Protein AF-A0A1H5J4M6-F1 (afdb_monomer)

Structure (mmCIF, N/CA/C/O backbone):
data_AF-A0A1H5J4M6-F1
#
_entry.id   AF-A0A1H5J4M6-F1
#
loop_
_atom_site.group_PDB
_atom_site.id
_atom_site.type_symbol
_atom_site.label_atom_id
_atom_site.label_alt_id
_atom_site.label_comp_id
_atom_site.label_asym_id
_atom_site.label_entity_id
_atom_site.label_seq_id
_atom_site.pdbx_PDB_ins_code
_atom_site.Cartn_x
_atom_site.Cartn_y
_atom_site.Cartn_z
_atom_site.occupancy
_atom_site.B_iso_or_equiv
_atom_site.auth_seq_id
_atom_site.auth_comp_id
_atom_site.auth_asym_id
_atom_site.auth_atom_id
_atom_site.pdbx_PDB_model_num
ATOM 1 N N . MET A 1 1 ? -50.668 27.876 -21.343 1.00 38.69 1 MET A N 1
ATOM 2 C CA . MET A 1 1 ? -50.027 27.924 -22.671 1.00 38.69 1 MET A CA 1
ATOM 3 C C . MET A 1 1 ? -48.539 27.696 -22.414 1.00 38.69 1 MET A C 1
ATOM 5 O O . MET A 1 1 ? -47.946 28.544 -21.760 1.00 38.69 1 MET A O 1
ATOM 9 N N . THR A 1 2 ? -48.033 26.513 -22.811 1.00 40.12 2 THR A N 1
ATOM 10 C CA . THR A 1 2 ? -46.698 25.880 -22.563 1.00 40.12 2 THR A CA 1
ATOM 11 C C . THR A 1 2 ? -46.382 25.488 -21.099 1.00 40.12 2 THR A C 1
ATOM 13 O O . THR A 1 2 ? -46.302 26.374 -20.259 1.00 40.12 2 THR A O 1
ATOM 16 N N . ASP A 1 3 ? -46.478 24.214 -20.663 1.00 40.56 3 ASP A N 1
ATOM 17 C CA . ASP A 1 3 ? -45.616 22.996 -20.846 1.00 40.56 3 ASP A CA 1
ATOM 18 C C . ASP A 1 3 ? -44.231 23.092 -20.159 1.00 40.56 3 ASP A C 1
ATOM 20 O O . ASP A 1 3 ? -43.588 24.123 -20.288 1.00 40.56 3 ASP A O 1
ATOM 24 N N . HIS A 1 4 ? -43.670 22.133 -19.399 1.00 39.12 4 HIS A N 1
ATOM 25 C CA . HIS A 1 4 ? -43.908 20.693 -19.202 1.00 39.12 4 HIS A CA 1
ATOM 26 C C . HIS A 1 4 ? -43.641 20.282 -17.732 1.00 39.12 4 HIS A C 1
ATOM 28 O O . HIS A 1 4 ? -42.560 20.521 -17.194 1.00 39.12 4 HIS A O 1
ATOM 34 N N . SER A 1 5 ? -44.585 19.569 -17.109 1.00 42.16 5 SER A N 1
ATOM 35 C CA . SER A 1 5 ? -44.295 18.570 -16.068 1.00 42.16 5 SER A CA 1
ATOM 36 C C . SER A 1 5 ? -44.147 17.209 -16.747 1.00 42.16 5 SER A C 1
ATOM 38 O O . SER A 1 5 ? -44.990 16.843 -17.560 1.00 42.16 5 SER A O 1
ATOM 40 N N . GLY A 1 6 ? -43.101 16.458 -16.406 1.00 32.88 6 GLY A N 1
ATOM 41 C CA . GLY A 1 6 ? -42.859 15.112 -16.922 1.00 32.88 6 GLY A CA 1
ATOM 42 C C . GLY A 1 6 ? -42.288 14.204 -15.840 1.00 32.88 6 GLY A C 1
ATOM 43 O O . GLY A 1 6 ? -41.085 13.982 -15.785 1.00 32.88 6 GLY A O 1
ATOM 44 N N . LEU A 1 7 ? -43.164 13.696 -14.973 1.00 38.56 7 LEU A N 1
ATOM 45 C CA . LEU A 1 7 ? -42.955 12.464 -14.212 1.00 38.56 7 LEU A CA 1
ATOM 46 C C 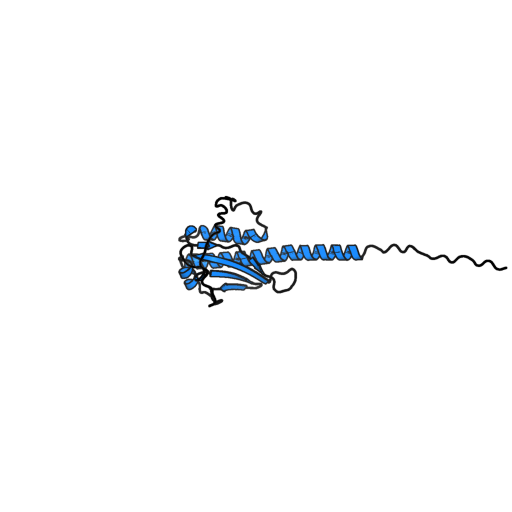. LEU A 1 7 ? -43.625 11.329 -14.994 1.00 38.56 7 LEU A C 1
ATOM 48 O O . LEU A 1 7 ? -44.821 11.402 -15.270 1.00 38.56 7 LEU A O 1
ATOM 52 N N . GLY A 1 8 ? -42.875 10.277 -15.316 1.00 31.27 8 GLY A N 1
ATOM 53 C CA . GLY A 1 8 ? -43.418 9.019 -15.827 1.00 31.27 8 GLY A CA 1
ATOM 54 C C . GLY A 1 8 ? -42.327 7.969 -16.092 1.00 31.27 8 GLY A C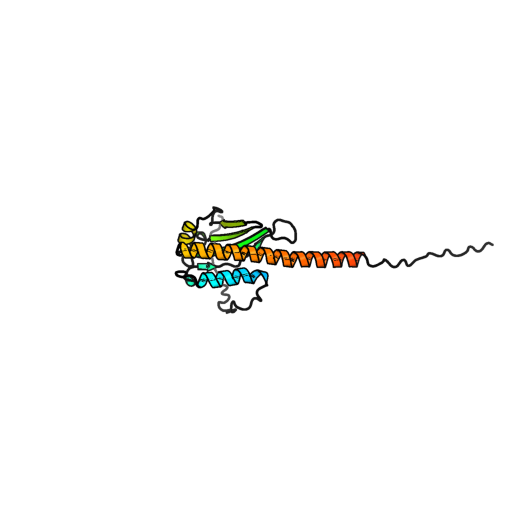 1
ATOM 55 O O . GLY A 1 8 ? -41.215 8.357 -16.435 1.00 31.27 8 GLY A O 1
ATOM 56 N N . PRO A 1 9 ? -42.600 6.665 -15.880 1.00 51.25 9 PRO A N 1
ATOM 57 C CA . PRO A 1 9 ? -41.640 5.701 -15.335 1.00 51.25 9 PRO A CA 1
ATOM 58 C C . PRO A 1 9 ? -41.245 4.570 -16.311 1.00 51.25 9 PRO A C 1
ATOM 60 O O . PRO A 1 9 ? -41.770 4.473 -17.414 1.00 51.25 9 PRO A O 1
ATOM 63 N N . ASN A 1 10 ? -40.396 3.659 -15.810 1.00 31.58 10 ASN A N 1
ATOM 64 C CA . ASN A 1 10 ? -40.065 2.313 -16.312 1.00 31.58 10 ASN A CA 1
ATOM 65 C C . ASN A 1 10 ? -38.931 2.189 -17.345 1.00 31.58 10 ASN A C 1
ATOM 67 O O . ASN A 1 10 ? -39.144 2.267 -18.548 1.00 31.58 10 ASN A O 1
ATOM 71 N N . HIS A 1 11 ? -37.763 1.752 -16.867 1.00 34.88 11 HIS A N 1
ATOM 72 C CA . HIS A 1 11 ? -37.353 0.378 -17.164 1.00 34.88 11 HIS A CA 1
ATOM 73 C C . HIS A 1 11 ? -36.417 -0.156 -16.074 1.00 34.88 11 HIS A C 1
ATOM 75 O O . HIS A 1 11 ? -35.254 0.229 -15.969 1.00 34.88 11 HIS A O 1
ATOM 81 N N . LEU A 1 12 ? -36.948 -1.086 -15.275 1.00 33.56 12 LEU A N 1
ATOM 82 C CA . LEU A 1 12 ? -36.148 -2.142 -14.673 1.00 33.56 12 LEU A CA 1
ATOM 83 C C . LEU A 1 12 ? -35.349 -2.823 -15.790 1.00 33.56 12 LEU A C 1
ATOM 85 O O . LEU A 1 12 ? -35.927 -3.305 -16.765 1.00 33.56 12 LEU A O 1
ATOM 89 N N . THR A 1 13 ? -34.037 -2.911 -15.611 1.00 36.53 13 THR A N 1
ATOM 90 C CA . THR A 1 13 ? -33.296 -4.085 -16.068 1.00 36.53 13 THR A CA 1
ATOM 91 C C . THR A 1 13 ? -32.604 -4.657 -14.846 1.00 36.53 13 THR A C 1
ATOM 93 O O . THR A 1 13 ? -31.490 -4.283 -14.493 1.00 36.53 13 THR A O 1
ATOM 96 N N . THR A 1 14 ? -33.325 -5.551 -14.174 1.00 44.25 14 THR A N 1
ATOM 97 C CA . THR A 1 14 ? -32.723 -6.681 -13.479 1.00 44.25 14 THR A CA 1
ATOM 98 C C . THR A 1 14 ? -31.741 -7.335 -14.444 1.00 44.25 14 THR A C 1
ATOM 100 O O . THR A 1 14 ? -32.149 -7.823 -15.497 1.00 44.25 14 THR A O 1
ATOM 103 N N . ARG A 1 15 ? -30.455 -7.336 -14.101 1.00 32.50 15 ARG A N 1
ATOM 104 C CA . ARG A 1 15 ? -29.523 -8.335 -14.610 1.00 32.50 15 ARG A CA 1
ATOM 105 C C . ARG A 1 15 ? -28.710 -8.855 -13.436 1.00 32.50 15 ARG A C 1
ATOM 107 O O . ARG A 1 15 ? -27.753 -8.229 -13.001 1.00 32.50 15 ARG A O 1
ATOM 114 N N . ASP A 1 16 ? -29.255 -9.939 -12.904 1.00 33.53 16 ASP A N 1
ATOM 115 C CA . ASP A 1 16 ? -28.596 -11.073 -12.272 1.00 33.53 16 ASP A CA 1
ATOM 116 C C . ASP A 1 16 ? -27.488 -10.809 -11.249 1.00 33.53 16 ASP A C 1
ATOM 118 O O . ASP A 1 16 ? -26.338 -10.497 -11.551 1.00 33.53 16 ASP A O 1
ATOM 122 N N . ALA A 1 17 ? -27.868 -11.097 -10.005 1.00 38.84 17 ALA A N 1
ATOM 123 C CA . ALA A 1 17 ? -26.999 -11.744 -9.044 1.00 38.84 17 ALA A CA 1
ATOM 124 C C . ALA A 1 17 ? -26.455 -13.083 -9.588 1.00 38.84 17 ALA A C 1
ATOM 126 O O . ALA A 1 17 ? -27.075 -13.722 -10.434 1.00 38.84 17 ALA A O 1
ATOM 127 N N . ALA A 1 18 ? -25.354 -13.534 -8.985 1.00 39.47 18 ALA A N 1
ATOM 128 C CA . ALA A 1 18 ? -24.809 -14.890 -9.065 1.00 39.47 18 ALA A CA 1
ATOM 129 C C . ALA A 1 18 ? -24.121 -15.279 -10.385 1.00 39.47 18 ALA A C 1
ATOM 131 O O . ALA A 1 18 ? -24.559 -16.145 -11.136 1.00 39.47 18 ALA A O 1
ATOM 132 N N . GLY A 1 19 ? -22.937 -14.705 -10.583 1.00 29.61 19 GLY A N 1
ATOM 133 C CA . GLY A 1 19 ? -21.804 -15.457 -11.104 1.00 29.61 19 GLY A CA 1
ATOM 134 C C . GLY A 1 19 ? -20.759 -15.525 -10.003 1.00 29.61 19 GLY A C 1
ATOM 135 O O . GLY A 1 19 ? -19.922 -14.635 -9.907 1.00 29.61 19 GLY A O 1
ATOM 136 N N . ASP A 1 20 ? -20.878 -16.531 -9.144 1.00 41.69 20 ASP A N 1
ATOM 137 C CA . ASP A 1 20 ? -19.826 -16.994 -8.245 1.00 41.69 20 ASP A CA 1
ATOM 138 C C . ASP A 1 20 ? -18.598 -17.305 -9.114 1.00 41.69 20 ASP A C 1
ATOM 140 O O . ASP A 1 20 ? -18.524 -18.340 -9.777 1.00 41.69 20 ASP A O 1
ATOM 144 N N . VAL A 1 21 ? -17.698 -16.331 -9.250 1.00 39.00 21 VAL A N 1
ATOM 145 C CA . VAL A 1 21 ? -16.369 -16.588 -9.790 1.00 39.00 21 VAL A CA 1
ATOM 146 C C . VAL A 1 21 ? -15.499 -16.731 -8.555 1.00 39.00 21 VAL A C 1
ATOM 148 O O . VAL A 1 21 ? -15.287 -15.718 -7.880 1.00 39.00 21 VAL A O 1
ATOM 151 N N . PRO A 1 22 ? -15.033 -17.941 -8.204 1.00 39.12 22 PRO A N 1
ATOM 152 C CA . PRO A 1 22 ? -14.118 -18.081 -7.087 1.00 39.12 22 PRO A CA 1
ATOM 153 C C . PRO A 1 22 ? -12.945 -17.128 -7.322 1.00 39.12 22 PRO A C 1
ATOM 155 O O . PRO A 1 22 ? -12.322 -17.134 -8.387 1.00 39.12 22 PRO A O 1
ATOM 158 N N . ALA A 1 23 ? -12.656 -16.288 -6.326 1.00 45.06 23 ALA A N 1
ATOM 159 C CA . ALA A 1 23 ? -11.590 -15.284 -6.353 1.00 45.06 23 ALA A CA 1
ATOM 160 C C . ALA A 1 23 ? -10.188 -15.876 -6.628 1.00 45.06 23 ALA A C 1
ATOM 162 O O . ALA A 1 23 ? -9.233 -15.137 -6.845 1.00 45.06 23 ALA A O 1
ATOM 163 N N . ALA A 1 24 ? -10.071 -17.205 -6.666 1.00 39.28 24 ALA A N 1
ATOM 164 C CA . ALA A 1 24 ? -8.833 -17.955 -6.765 1.00 39.28 24 ALA A CA 1
ATOM 165 C C . ALA A 1 24 ? -8.222 -18.073 -8.177 1.00 39.28 24 ALA A C 1
ATOM 167 O O . ALA A 1 24 ? -7.115 -18.592 -8.281 1.00 39.28 24 ALA A O 1
ATOM 168 N N . GLU A 1 25 ? -8.871 -17.631 -9.267 1.00 37.56 25 GLU A N 1
ATOM 169 C CA . GLU A 1 25 ? -8.337 -17.952 -10.609 1.00 37.56 25 GLU A CA 1
ATOM 170 C C . GLU A 1 25 ? -8.506 -16.877 -11.696 1.00 37.56 25 GLU A C 1
ATOM 172 O O . GLU A 1 25 ? -8.607 -17.162 -12.889 1.00 37.56 25 GLU A O 1
ATOM 177 N N . ARG A 1 26 ? -8.401 -15.592 -11.337 1.00 47.84 26 ARG A N 1
ATOM 178 C CA . ARG A 1 26 ? -7.634 -14.719 -12.242 1.0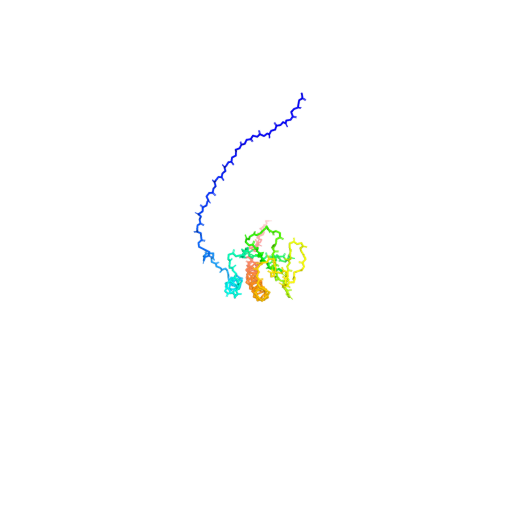0 47.84 26 ARG A CA 1
ATOM 179 C C . ARG A 1 26 ? -6.201 -15.182 -12.078 1.00 47.84 26 ARG A C 1
ATOM 181 O O . ARG A 1 26 ? -5.673 -14.983 -10.996 1.00 47.84 26 ARG A O 1
ATOM 188 N N . ALA A 1 27 ? -5.608 -15.823 -13.088 1.00 48.28 27 ALA A N 1
ATOM 189 C CA . ALA A 1 27 ? -4.193 -16.190 -13.071 1.00 48.28 27 ALA A CA 1
ATOM 190 C C . ALA A 1 27 ? -3.377 -14.973 -12.608 1.00 48.28 27 ALA A C 1
ATOM 192 O O . ALA A 1 27 ? -3.193 -14.024 -13.379 1.00 48.28 27 ALA A O 1
ATOM 193 N N . ALA A 1 28 ? -3.016 -14.961 -11.321 1.00 61.28 28 ALA A N 1
ATOM 194 C CA . ALA A 1 28 ? -2.412 -13.808 -10.685 1.00 61.28 28 ALA A CA 1
ATOM 195 C C . ALA A 1 28 ? -1.110 -13.566 -11.427 1.00 61.28 28 ALA A C 1
ATOM 197 O O . ALA A 1 28 ? -0.286 -14.475 -11.582 1.00 61.28 28 ALA A O 1
ATOM 198 N N . ARG A 1 29 ? -0.959 -12.368 -11.988 1.00 82.81 29 ARG A N 1
ATOM 199 C CA . ARG A 1 29 ? 0.286 -12.044 -12.671 1.00 82.81 29 ARG A CA 1
ATOM 200 C C . ARG A 1 29 ? 1.370 -12.020 -11.600 1.00 82.81 29 ARG A C 1
ATOM 202 O O . ARG A 1 29 ? 1.078 -11.748 -10.441 1.00 82.81 29 ARG A O 1
ATOM 209 N N . THR A 1 30 ? 2.616 -12.311 -11.956 1.00 87.56 30 THR A N 1
ATOM 210 C CA . THR A 1 30 ? 3.683 -12.438 -10.945 1.00 87.56 30 THR A CA 1
ATOM 211 C C . THR A 1 30 ? 3.790 -11.188 -10.069 1.00 87.56 30 THR A C 1
ATOM 213 O O . THR A 1 30 ? 3.856 -11.302 -8.853 1.00 87.56 30 THR A O 1
ATOM 216 N N . TRP A 1 31 ? 3.628 -10.008 -10.674 1.00 88.44 31 TRP A N 1
ATOM 217 C CA . TRP A 1 31 ? 3.628 -8.722 -9.977 1.00 88.44 31 TRP A CA 1
ATOM 218 C C . TRP A 1 31 ? 2.386 -8.458 -9.109 1.00 88.44 31 TRP A C 1
ATOM 220 O O . TRP A 1 31 ? 2.391 -7.502 -8.342 1.00 88.44 31 TRP A O 1
ATOM 230 N N . A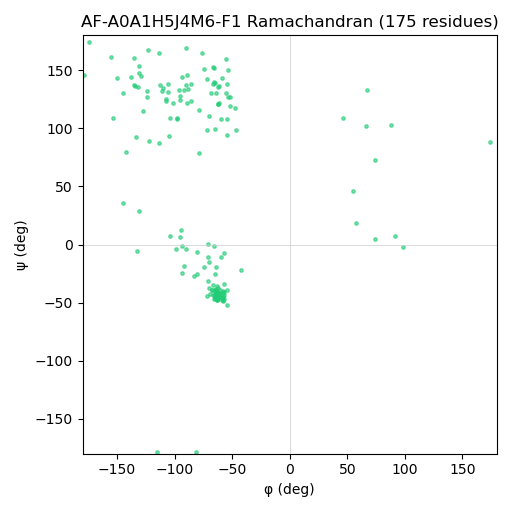SP A 1 32 ? 1.323 -9.257 -9.203 1.00 89.75 32 ASP A N 1
ATOM 231 C CA . ASP A 1 32 ? 0.139 -9.155 -8.339 1.00 89.75 32 ASP A CA 1
ATOM 232 C C . ASP A 1 32 ? 0.356 -9.893 -7.002 1.00 89.75 32 ASP A C 1
ATOM 234 O O . ASP A 1 32 ? -0.218 -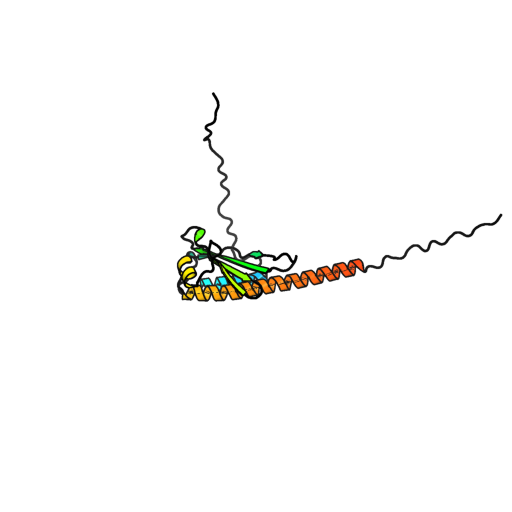9.518 -5.978 1.00 89.75 32 ASP A O 1
ATOM 238 N N . LEU A 1 33 ? 1.219 -10.919 -6.999 1.00 92.56 33 LEU A N 1
ATOM 239 C CA . LEU A 1 33 ? 1.439 -11.815 -5.859 1.00 92.56 33 LEU A CA 1
ATOM 240 C C . LEU A 1 33 ? 1.890 -11.105 -4.576 1.00 92.56 33 LEU A C 1
ATOM 242 O O . LEU A 1 33 ? 1.353 -11.450 -3.522 1.00 92.56 33 LEU A O 1
ATOM 246 N N . PRO A 1 34 ? 2.808 -10.114 -4.604 1.00 93.94 34 PRO A N 1
ATOM 247 C CA . PRO A 1 34 ? 3.211 -9.431 -3.378 1.00 93.94 34 PRO A CA 1
ATOM 248 C C . PRO A 1 34 ? 2.026 -8.793 -2.646 1.00 93.94 34 PRO A C 1
ATOM 250 O O . PRO A 1 34 ? 1.937 -8.885 -1.424 1.00 93.94 34 PRO A O 1
ATOM 253 N N . VAL A 1 35 ? 1.099 -8.175 -3.390 1.00 93.06 35 VAL A N 1
ATOM 254 C CA . VAL A 1 35 ? -0.080 -7.507 -2.817 1.00 93.06 35 VAL A CA 1
ATOM 255 C C . VAL A 1 35 ? -1.069 -8.532 -2.282 1.00 93.06 35 VAL A C 1
ATOM 257 O O . VAL A 1 35 ? -1.538 -8.366 -1.162 1.00 93.06 35 VAL A O 1
ATOM 260 N N . VAL A 1 36 ? -1.341 -9.606 -3.030 1.00 93.19 36 VAL A N 1
ATOM 261 C CA . VAL A 1 36 ? -2.236 -10.686 -2.577 1.00 93.19 36 VAL A CA 1
ATOM 262 C C . VAL A 1 36 ? -1.733 -11.299 -1.269 1.00 93.19 36 VAL A C 1
ATOM 264 O O . VAL A 1 36 ? -2.476 -11.348 -0.298 1.00 93.19 36 VAL A O 1
ATOM 267 N N . HIS A 1 37 ? -0.447 -11.654 -1.194 1.00 93.81 37 HIS A N 1
ATOM 268 C CA . HIS A 1 37 ? 0.131 -12.212 0.030 1.00 93.81 37 HIS A CA 1
ATOM 269 C C . HIS A 1 37 ? 0.078 -11.249 1.220 1.00 93.81 37 HIS A C 1
ATOM 271 O O . HIS A 1 37 ? -0.140 -11.687 2.347 1.00 93.81 37 HIS A O 1
ATOM 277 N N . ALA A 1 38 ? 0.276 -9.947 0.996 1.00 94.94 38 ALA A N 1
ATOM 278 C CA . ALA A 1 38 ? 0.140 -8.964 2.066 1.00 94.94 38 ALA A CA 1
ATOM 279 C C . ALA A 1 38 ? -1.309 -8.830 2.546 1.00 94.94 38 ALA A C 1
ATOM 281 O O . ALA A 1 38 ? -1.528 -8.714 3.748 1.00 94.94 38 ALA A O 1
ATOM 282 N N . LEU A 1 39 ? -2.292 -8.876 1.641 1.00 94.12 39 LEU A N 1
ATOM 283 C CA . LEU A 1 39 ? -3.708 -8.863 2.014 1.00 94.12 39 LEU A CA 1
ATOM 284 C C . LEU A 1 39 ? -4.077 -10.101 2.842 1.00 94.12 39 LEU A C 1
ATOM 286 O O . LEU A 1 39 ? -4.644 -9.939 3.920 1.00 94.12 39 LEU A O 1
ATOM 290 N N . ASP A 1 40 ? -3.645 -11.294 2.422 1.00 93.44 40 ASP A N 1
ATOM 291 C CA . ASP A 1 40 ? -3.847 -12.533 3.187 1.00 93.44 40 ASP A CA 1
ATOM 292 C C . ASP A 1 40 ? -3.248 -12.422 4.602 1.00 93.44 40 ASP A C 1
ATOM 294 O O . ASP A 1 40 ? -3.869 -12.802 5.592 1.00 93.44 40 ASP A O 1
ATOM 298 N N . GLN A 1 41 ? -2.038 -11.862 4.728 1.00 93.44 41 GLN A N 1
ATOM 299 C CA . GLN A 1 41 ? -1.400 -11.644 6.031 1.00 93.44 41 GLN A CA 1
ATOM 300 C C . GLN A 1 41 ? -2.190 -10.666 6.903 1.00 93.44 41 GLN A C 1
ATOM 302 O O . GLN A 1 41 ? -2.352 -10.908 8.099 1.00 93.44 41 GLN A O 1
ATOM 307 N N . ILE A 1 42 ? -2.696 -9.581 6.316 1.00 93.31 42 ILE A N 1
ATOM 308 C CA . ILE A 1 42 ? -3.471 -8.560 7.028 1.00 93.31 42 ILE A CA 1
ATOM 309 C C . ILE A 1 42 ? -4.773 -9.134 7.574 1.00 93.31 42 ILE A C 1
ATOM 311 O O . ILE A 1 42 ? -5.114 -8.872 8.726 1.00 93.31 42 ILE A O 1
ATOM 315 N N . GLU A 1 43 ? -5.455 -9.969 6.794 1.00 91.88 43 GLU A N 1
ATOM 316 C CA . GLU A 1 43 ? -6.691 -10.634 7.213 1.00 91.88 43 GLU A CA 1
ATOM 317 C C . GLU A 1 43 ? -6.486 -11.602 8.389 1.00 91.88 43 GLU A C 1
ATOM 319 O O . GLU A 1 43 ? -7.434 -11.908 9.109 1.00 91.88 43 GLU A O 1
ATOM 324 N N . THR A 1 44 ? -5.246 -12.040 8.636 1.00 92.62 44 THR A N 1
ATOM 325 C CA . THR A 1 44 ? -4.885 -12.884 9.790 1.00 92.62 44 THR A CA 1
ATOM 326 C C . THR A 1 44 ? -4.397 -12.105 11.014 1.00 92.62 44 THR A C 1
ATOM 328 O O . THR A 1 44 ? -4.085 -12.717 12.041 1.00 92.62 44 THR A O 1
ATOM 331 N N . LEU A 1 45 ? -4.307 -10.772 10.940 1.00 91.12 45 LEU A N 1
ATOM 332 C CA . LEU A 1 45 ? -3.822 -9.966 12.059 1.00 91.12 45 LEU A CA 1
ATOM 333 C C . LEU A 1 45 ? -4.788 -10.034 13.254 1.00 91.12 45 LEU A C 1
ATOM 335 O O . LEU A 1 45 ? -6.006 -9.950 13.078 1.00 91.12 45 LEU A O 1
ATOM 339 N N . PRO A 1 46 ? -4.275 -10.112 14.497 1.00 86.69 46 PRO A N 1
ATOM 340 C CA . PRO A 1 46 ? -5.119 -10.052 15.682 1.00 86.69 46 PRO A CA 1
ATOM 341 C C . PRO A 1 46 ? -5.980 -8.782 15.695 1.00 86.69 46 PRO A C 1
ATOM 343 O O . PRO A 1 46 ? -5.482 -7.674 15.489 1.00 86.69 46 PRO A O 1
ATOM 346 N N . GLY A 1 47 ? -7.284 -8.950 15.931 1.00 78.06 47 GLY A N 1
ATOM 347 C CA . GLY A 1 47 ? -8.241 -7.840 15.986 1.00 78.06 47 GLY A CA 1
ATOM 348 C C . GLY A 1 47 ? -8.599 -7.228 14.629 1.00 78.06 47 GLY A C 1
ATOM 349 O O . GLY A 1 47 ? -9.325 -6.236 14.602 1.00 78.06 47 GLY A O 1
ATOM 350 N N . PHE A 1 48 ? -8.117 -7.795 13.519 1.00 84.81 48 PHE A N 1
ATOM 351 C CA . PHE A 1 48 ? -8.602 -7.462 12.186 1.00 84.81 48 PHE A CA 1
ATOM 352 C C . PHE A 1 48 ? -9.831 -8.321 11.869 1.00 84.81 48 PHE A C 1
ATOM 354 O O . PHE A 1 48 ? -9.779 -9.546 11.946 1.00 84.81 48 PHE A O 1
ATOM 361 N N . GLU A 1 49 ? -10.951 -7.681 11.538 1.00 84.19 49 GLU A N 1
ATOM 362 C CA . GLU A 1 49 ? -12.171 -8.370 11.114 1.00 84.19 49 GLU A CA 1
ATOM 363 C C . GLU A 1 49 ? -12.315 -8.225 9.589 1.00 84.19 49 GLU A C 1
ATOM 365 O O . GLU A 1 49 ? -12.614 -7.120 9.126 1.00 84.19 49 GLU A O 1
ATOM 370 N N . PRO A 1 50 ? -12.125 -9.298 8.792 1.00 81.81 50 PRO A N 1
ATOM 371 C CA . PRO A 1 50 ? -12.139 -9.221 7.325 1.00 81.81 50 PRO A CA 1
ATOM 372 C C . PRO A 1 50 ? -13.447 -8.645 6.774 1.00 81.81 50 PRO A C 1
ATOM 374 O O . PRO A 1 50 ? -13.455 -7.878 5.817 1.00 81.81 50 PRO A O 1
ATOM 377 N N . ASP A 1 51 ? -14.562 -8.931 7.447 1.00 84.56 51 ASP A N 1
ATOM 378 C CA . ASP A 1 51 ? -15.881 -8.433 7.062 1.00 84.56 51 ASP A CA 1
ATOM 379 C C . ASP A 1 51 ? -16.049 -6.921 7.293 1.00 84.56 51 ASP A C 1
ATOM 381 O O . ASP A 1 51 ? -16.978 -6.318 6.750 1.00 84.56 51 ASP A O 1
ATOM 385 N N . ARG A 1 52 ? -15.166 -6.272 8.070 1.00 83.06 52 ARG A N 1
ATOM 386 C CA . ARG A 1 52 ? -15.212 -4.827 8.360 1.00 83.06 52 ARG A CA 1
ATOM 387 C C . ARG A 1 52 ? -14.410 -3.968 7.398 1.00 83.06 52 ARG A C 1
ATOM 389 O O . ARG A 1 52 ? -14.673 -2.766 7.336 1.00 83.06 52 ARG A O 1
ATOM 396 N N . VAL A 1 53 ? -13.474 -4.544 6.648 1.00 86.38 53 VAL A N 1
ATOM 397 C CA . VAL A 1 53 ? -12.628 -3.802 5.709 1.00 86.38 53 VAL A CA 1
ATOM 398 C C . VAL A 1 53 ? -12.698 -4.454 4.339 1.00 86.38 53 VAL A C 1
ATOM 400 O O . VAL A 1 53 ? -12.222 -5.562 4.128 1.00 86.38 53 VAL A O 1
ATOM 403 N N . ARG A 1 54 ? -13.246 -3.726 3.368 1.00 88.19 54 ARG A N 1
ATOM 404 C CA . ARG A 1 54 ? -13.262 -4.139 1.968 1.00 88.19 54 ARG A CA 1
ATOM 405 C C . ARG A 1 54 ? -12.093 -3.520 1.214 1.00 88.19 54 ARG A C 1
ATOM 407 O O . ARG A 1 54 ? -11.955 -2.296 1.173 1.00 88.19 54 ARG A O 1
ATOM 414 N N . TRP A 1 55 ? -11.331 -4.357 0.525 1.00 89.31 55 TRP A N 1
ATOM 415 C CA . TRP A 1 55 ? -10.269 -3.944 -0.390 1.00 89.31 55 TRP A CA 1
ATOM 416 C C . TRP A 1 55 ? -10.808 -3.763 -1.816 1.00 89.31 55 TRP A C 1
ATOM 418 O O . TRP A 1 55 ? -11.599 -4.576 -2.294 1.00 89.31 55 TRP A O 1
ATOM 428 N N . ASP A 1 56 ? -10.400 -2.697 -2.507 1.00 87.38 56 ASP A N 1
ATOM 429 C CA . ASP A 1 56 ? -10.574 -2.589 -3.965 1.00 87.38 56 ASP A CA 1
ATOM 430 C C . ASP A 1 56 ? -9.351 -3.158 -4.698 1.00 87.38 56 ASP A C 1
ATOM 432 O O . ASP A 1 56 ? -8.303 -3.434 -4.116 1.00 87.38 56 ASP A O 1
ATOM 436 N N . ASN A 1 57 ? -9.479 -3.325 -6.009 1.00 83.75 57 ASN A N 1
ATOM 437 C CA . ASN A 1 57 ? -8.394 -3.726 -6.884 1.00 83.75 57 ASN A CA 1
ATOM 438 C C . ASN A 1 57 ? -7.282 -2.672 -6.862 1.00 83.75 57 ASN A C 1
ATOM 440 O O . ASN A 1 57 ? -7.537 -1.471 -7.007 1.00 83.75 57 ASN A O 1
ATOM 444 N N . PHE A 1 58 ? -6.032 -3.121 -6.772 1.00 86.88 58 PHE A N 1
ATOM 445 C CA . PHE A 1 58 ? -4.900 -2.221 -6.930 1.00 86.88 58 PHE A CA 1
ATOM 446 C C . PHE A 1 58 ? -4.694 -1.840 -8.403 1.00 86.88 58 PHE A C 1
ATOM 448 O O . PHE A 1 58 ? -5.054 -2.574 -9.327 1.00 86.88 58 PHE A O 1
ATOM 455 N N . ARG A 1 59 ? -4.144 -0.647 -8.637 1.00 88.12 59 ARG A N 1
ATOM 456 C CA . ARG A 1 59 ? -3.965 -0.068 -9.977 1.00 88.12 59 ARG A CA 1
ATOM 457 C C . ARG A 1 59 ? -2.585 0.550 -10.129 1.00 88.12 59 ARG A C 1
ATOM 459 O O . ARG A 1 59 ? -2.138 1.273 -9.241 1.00 88.12 59 ARG A O 1
ATOM 466 N N . PHE A 1 60 ? -1.957 0.310 -11.277 1.00 87.75 60 PHE A N 1
ATOM 467 C CA . PHE A 1 60 ? -0.708 0.951 -11.688 1.00 87.75 60 PHE A CA 1
ATOM 468 C C . PHE A 1 60 ? -0.988 2.191 -12.531 1.00 87.75 60 PHE A C 1
ATOM 470 O O . PHE A 1 60 ? -1.907 2.200 -13.352 1.00 87.75 60 PHE A O 1
ATOM 477 N N . TRP A 1 61 ? -0.159 3.215 -12.368 1.00 85.62 61 TRP A N 1
ATOM 478 C CA . TRP A 1 61 ? -0.310 4.489 -13.057 1.00 85.62 61 TRP A CA 1
ATOM 479 C C . TRP A 1 61 ? 1.018 4.937 -13.670 1.00 85.62 61 TRP A C 1
ATOM 481 O O . TRP A 1 61 ? 2.079 4.860 -13.043 1.00 85.62 61 TRP A O 1
ATOM 491 N N . SER A 1 62 ? 0.960 5.413 -14.915 1.00 80.75 62 SER A N 1
ATOM 492 C CA . SER A 1 62 ? 2.134 5.887 -15.653 1.00 80.75 62 SER A CA 1
ATOM 493 C C . SER A 1 62 ? 2.384 7.375 -15.415 1.00 80.75 62 SER A C 1
ATOM 495 O O . SER A 1 62 ? 1.450 8.167 -15.326 1.00 80.75 62 SER A O 1
ATOM 497 N N . THR A 1 63 ? 3.661 7.758 -15.388 1.00 69.12 63 THR A N 1
ATOM 498 C CA . THR A 1 63 ? 4.130 9.154 -15.341 1.00 69.12 63 THR A CA 1
ATOM 499 C C . THR A 1 63 ? 4.448 9.734 -16.725 1.00 69.12 63 THR A C 1
ATOM 501 O O . THR A 1 63 ? 5.066 10.789 -16.821 1.00 69.12 63 THR A O 1
ATOM 504 N N . GLY A 1 64 ? 4.043 9.069 -17.815 1.00 60.84 64 GLY A N 1
ATOM 505 C CA . GLY A 1 64 ? 4.199 9.584 -19.184 1.00 60.84 64 GLY A CA 1
ATOM 506 C C . GLY A 1 64 ? 5.405 9.042 -19.958 1.00 60.84 64 GLY A C 1
ATOM 507 O O . GLY A 1 64 ? 5.541 9.331 -21.144 1.00 60.84 64 GLY A O 1
ATOM 508 N N . SER A 1 65 ? 6.243 8.195 -19.348 1.00 60.78 65 SER A N 1
ATOM 509 C CA . SER A 1 65 ? 7.160 7.331 -20.104 1.00 60.78 65 SER A CA 1
ATOM 510 C C . SER A 1 65 ? 6.444 6.015 -20.415 1.00 60.78 65 SER A C 1
ATOM 512 O O . SER A 1 65 ?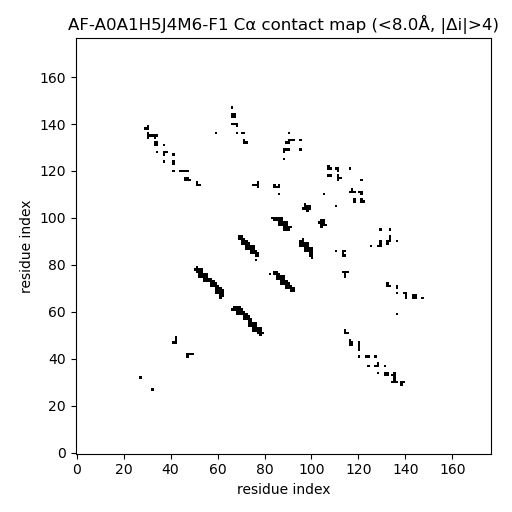 5.957 5.329 -19.520 1.00 60.78 65 SER A O 1
ATOM 514 N N . ILE A 1 66 ? 6.339 5.693 -21.705 1.00 60.75 66 ILE A N 1
ATOM 515 C CA . ILE A 1 66 ? 5.310 4.822 -22.316 1.00 60.75 66 ILE A CA 1
ATOM 516 C C . ILE A 1 66 ? 5.292 3.377 -21.753 1.00 60.75 66 ILE A C 1
ATOM 518 O O . ILE A 1 66 ? 4.347 2.625 -21.981 1.00 60.75 66 ILE A O 1
ATOM 522 N N . HIS A 1 67 ? 6.297 2.981 -20.964 1.00 68.88 67 HIS A N 1
ATOM 523 C CA . HIS A 1 67 ? 6.424 1.630 -20.404 1.00 68.88 67 HIS A CA 1
ATOM 524 C C . HIS A 1 67 ? 6.743 1.565 -18.905 1.00 68.88 67 HIS A C 1
ATOM 526 O O . HIS A 1 67 ? 6.746 0.467 -18.353 1.00 68.88 67 HIS A O 1
ATOM 532 N N . ARG A 1 68 ? 6.990 2.701 -18.236 1.00 78.12 68 ARG A N 1
ATOM 533 C CA . ARG A 1 68 ? 7.297 2.728 -16.801 1.00 78.12 68 ARG A CA 1
ATOM 534 C C . ARG A 1 68 ? 6.094 3.242 -16.022 1.00 78.12 68 ARG A C 1
ATOM 536 O O . ARG A 1 68 ? 5.521 4.286 -16.345 1.00 78.12 68 ARG A O 1
ATOM 543 N N . MET A 1 69 ? 5.73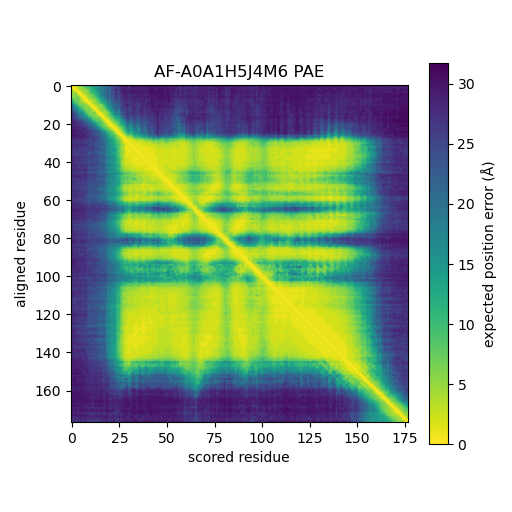6 2.506 -14.980 1.00 85.12 69 MET A N 1
ATOM 544 C CA . MET A 1 69 ? 4.751 2.944 -14.002 1.00 85.12 69 MET A CA 1
ATOM 545 C C . MET A 1 69 ? 5.465 3.727 -12.906 1.00 85.12 69 MET A C 1
ATOM 547 O O . MET A 1 69 ? 6.528 3.314 -12.437 1.00 85.12 69 MET A O 1
ATOM 551 N N . GLY A 1 70 ? 4.901 4.877 -12.541 1.00 82.12 70 GLY A N 1
ATOM 552 C CA . GLY A 1 70 ? 5.458 5.747 -11.507 1.00 82.12 70 GLY A CA 1
ATOM 553 C C . GLY A 1 70 ? 4.881 5.484 -10.123 1.00 82.12 70 GLY A C 1
ATOM 554 O O . GLY A 1 70 ? 5.556 5.771 -9.138 1.00 82.12 70 GLY A O 1
ATOM 555 N N . TRP A 1 71 ? 3.666 4.929 -10.044 1.00 88.00 71 TRP A N 1
ATOM 556 C CA . TRP A 1 71 ? 3.071 4.527 -8.774 1.00 88.00 71 TRP A CA 1
ATOM 557 C C . TRP A 1 71 ? 2.029 3.418 -8.912 1.00 88.00 71 TRP A C 1
ATOM 559 O O . TRP A 1 71 ? 1.464 3.188 -9.986 1.00 88.00 71 TRP A O 1
ATOM 569 N N . VAL A 1 72 ? 1.753 2.757 -7.792 1.00 90.12 72 VAL A N 1
ATOM 570 C CA . VAL A 1 72 ? 0.691 1.759 -7.621 1.00 90.12 72 VAL A CA 1
ATOM 571 C C . VAL A 1 72 ? -0.144 2.114 -6.395 1.00 90.12 72 VAL A C 1
ATOM 573 O O . VAL A 1 72 ? 0.377 2.671 -5.430 1.00 90.12 72 VAL A O 1
ATOM 576 N N . THR A 1 73 ? -1.448 1.850 -6.444 1.00 91.44 73 THR A N 1
ATOM 577 C CA . THR A 1 73 ? -2.388 2.227 -5.379 1.00 91.44 73 THR A CA 1
ATOM 578 C C . THR A 1 73 ? -3.377 1.125 -5.073 1.00 91.44 73 THR A C 1
ATOM 580 O O . THR A 1 73 ? -3.877 0.525 -6.021 1.00 91.44 73 THR A O 1
ATOM 583 N N . ILE A 1 74 ? -3.757 0.968 -3.808 1.00 92.25 74 ILE A N 1
ATOM 584 C CA . ILE A 1 74 ? -4.902 0.164 -3.361 1.00 92.25 74 ILE A CA 1
ATOM 585 C C . ILE A 1 74 ? -5.767 0.985 -2.400 1.00 92.25 74 ILE A C 1
ATOM 587 O O . ILE A 1 74 ? -5.254 1.841 -1.677 1.00 92.25 74 ILE A O 1
ATOM 591 N N . TYR A 1 75 ? -7.076 0.746 -2.412 1.00 89.62 75 TYR A N 1
ATOM 592 C CA . TYR A 1 75 ? -8.022 1.412 -1.522 1.00 89.62 75 TYR A CA 1
ATOM 593 C C . TYR A 1 75 ? -8.611 0.418 -0.525 1.00 89.62 75 TYR A C 1
ATOM 595 O O . TYR A 1 75 ? -9.003 -0.686 -0.903 1.00 89.62 75 TYR A O 1
ATOM 603 N N . ALA A 1 76 ? -8.709 0.851 0.727 1.00 89.62 76 ALA A N 1
ATOM 604 C CA . ALA A 1 76 ? -9.433 0.178 1.792 1.00 89.62 76 ALA A CA 1
ATOM 605 C C . ALA A 1 76 ? -10.680 0.986 2.150 1.00 89.62 76 ALA A C 1
ATOM 607 O O . ALA A 1 76 ? -10.618 2.212 2.297 1.00 89.62 76 ALA A O 1
ATOM 608 N N . TYR A 1 77 ? -11.807 0.300 2.302 1.00 86.94 77 TYR A N 1
ATOM 609 C CA . TYR A 1 77 ? -13.089 0.889 2.662 1.00 86.94 77 TYR A CA 1
ATOM 610 C C . TYR A 1 77 ? -13.627 0.212 3.919 1.00 86.94 77 TYR A C 1
ATOM 612 O O . TYR A 1 77 ? -13.695 -1.016 3.943 1.00 86.94 77 TYR A O 1
ATOM 620 N N . PRO A 1 78 ? -14.083 0.965 4.927 1.00 83.69 78 PRO A N 1
ATOM 621 C CA . PRO A 1 78 ? -14.865 0.370 6.000 1.00 83.69 78 PRO A CA 1
ATOM 622 C C . PRO A 1 78 ? -16.189 -0.172 5.440 1.00 83.69 78 PRO A C 1
ATOM 624 O O . PRO A 1 78 ? -16.919 0.539 4.747 1.00 83.69 78 PRO A O 1
ATOM 627 N N . SER A 1 79 ? -16.528 -1.419 5.755 1.00 72.06 79 SER A N 1
ATOM 628 C CA . SER A 1 79 ? -17.703 -2.115 5.213 1.00 72.06 79 SER A CA 1
ATOM 629 C C . SER A 1 79 ? -19.033 -1.480 5.628 1.00 72.06 79 SER A C 1
ATOM 631 O O . SER A 1 79 ? -20.030 -1.609 4.919 1.00 72.06 79 SER A O 1
ATOM 633 N N . LEU A 1 80 ? -19.061 -0.777 6.766 1.00 66.69 80 LEU A N 1
ATOM 634 C CA . LEU A 1 80 ? -20.285 -0.245 7.376 1.00 66.69 80 LEU A CA 1
ATOM 635 C C . LEU A 1 80 ? -20.542 1.247 7.084 1.00 66.69 80 LEU A C 1
ATOM 637 O O . LEU A 1 80 ? -21.581 1.769 7.491 1.00 66.69 80 LEU A O 1
ATOM 641 N N . THR A 1 81 ? -19.644 1.964 6.389 1.00 58.47 81 THR A N 1
ATOM 642 C CA . THR A 1 81 ? -19.795 3.419 6.157 1.00 58.47 81 THR A CA 1
ATOM 643 C C . THR A 1 81 ? -19.502 3.873 4.719 1.00 58.47 81 THR A C 1
ATOM 645 O O . THR A 1 81 ? -18.909 3.169 3.910 1.00 58.47 81 THR A O 1
ATOM 648 N N . ARG A 1 82 ? -20.012 5.072 4.375 1.00 54.69 82 ARG A N 1
ATOM 649 C CA . ARG A 1 82 ? -19.949 5.699 3.037 1.00 54.69 82 ARG A CA 1
ATOM 650 C C . ARG A 1 82 ? -18.510 5.780 2.504 1.00 54.69 82 ARG A C 1
ATOM 652 O O . ARG A 1 82 ? -17.592 6.070 3.261 1.00 54.69 82 ARG A O 1
ATOM 659 N N . GLU A 1 83 ? -18.363 5.722 1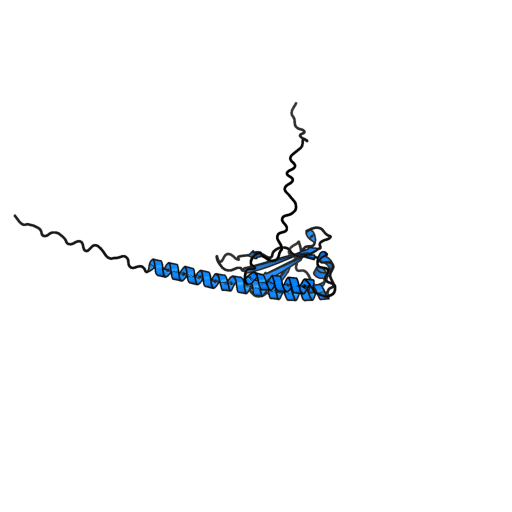.175 1.00 57.47 83 GLU A N 1
ATOM 660 C CA . GLU A 1 83 ? -17.113 5.859 0.388 1.00 57.47 83 GLU A CA 1
ATOM 661 C C . GLU A 1 83 ? -16.149 6.981 0.839 1.00 57.47 83 GLU A C 1
ATOM 663 O O . GLU A 1 83 ? -14.951 6.911 0.591 1.00 57.47 83 GLU A O 1
ATOM 668 N N . ARG A 1 84 ? -16.644 8.001 1.552 1.00 59.56 84 ARG A N 1
ATOM 669 C CA . ARG A 1 84 ? -15.868 9.125 2.105 1.00 59.56 84 ARG A CA 1
ATOM 670 C C . ARG A 1 84 ? -14.952 8.765 3.285 1.00 59.56 84 ARG A C 1
ATOM 672 O O . ARG A 1 84 ? -14.297 9.658 3.814 1.00 59.56 84 ARG A O 1
ATOM 679 N N . ALA A 1 85 ? -14.906 7.509 3.714 1.00 68.44 85 ALA A N 1
ATOM 680 C CA . ALA A 1 85 ? -13.987 7.029 4.748 1.00 68.44 85 ALA A CA 1
ATOM 681 C C . ALA A 1 85 ? -12.805 6.216 4.187 1.00 68.44 85 ALA A C 1
ATOM 683 O O . ALA A 1 85 ? -12.021 5.687 4.967 1.00 68.44 85 ALA A O 1
ATOM 684 N N . SER A 1 86 ? -12.646 6.147 2.859 1.00 82.19 86 SER A N 1
ATOM 685 C CA . SER A 1 86 ? -11.591 5.350 2.228 1.00 82.19 86 SER A CA 1
ATOM 686 C C . SER A 1 86 ? -10.183 5.760 2.661 1.00 82.19 86 SER A C 1
ATOM 688 O O . SER A 1 86 ? -9.883 6.955 2.762 1.00 82.19 86 SER A O 1
ATOM 690 N N . VAL A 1 87 ? -9.310 4.768 2.807 1.00 87.19 87 VAL A N 1
ATOM 691 C CA . VAL A 1 87 ? -7.861 4.941 2.945 1.00 87.19 87 VAL A CA 1
ATOM 692 C C . VAL A 1 87 ? -7.210 4.476 1.649 1.00 87.19 87 VAL A C 1
ATOM 694 O O . VAL A 1 87 ? -7.459 3.359 1.196 1.00 87.19 87 VAL A O 1
ATOM 697 N N . ARG A 1 88 ? -6.400 5.330 1.023 1.00 89.75 88 ARG A N 1
ATOM 698 C CA . ARG A 1 88 ? -5.601 4.975 -0.151 1.00 89.75 88 ARG A CA 1
ATOM 699 C C . ARG A 1 88 ? -4.168 4.725 0.288 1.00 89.75 88 ARG A C 1
ATOM 701 O O . ARG A 1 88 ? -3.519 5.638 0.783 1.00 89.75 88 ARG A O 1
ATOM 708 N N . PHE A 1 89 ? -3.662 3.534 0.013 1.00 89.94 89 PHE A N 1
ATOM 709 C CA . PHE A 1 89 ? -2.242 3.220 0.132 1.00 89.94 89 PHE A CA 1
ATOM 710 C C . PHE A 1 89 ? -1.598 3.376 -1.241 1.00 89.94 89 PHE A C 1
ATOM 712 O O . PHE A 1 89 ? -2.145 2.897 -2.240 1.00 89.94 89 PHE A O 1
ATOM 719 N N . ALA A 1 90 ? -0.456 4.053 -1.311 1.00 89.44 90 ALA A N 1
ATOM 720 C CA . ALA A 1 90 ? 0.275 4.257 -2.551 1.00 89.44 90 ALA A CA 1
ATOM 721 C C . ALA A 1 90 ? 1.772 4.001 -2.363 1.00 89.44 90 ALA A C 1
ATOM 723 O O . ALA A 1 90 ? 2.377 4.487 -1.411 1.00 89.44 90 ALA A O 1
ATOM 724 N N . ALA A 1 91 ? 2.382 3.302 -3.318 1.00 88.19 91 ALA A N 1
ATOM 725 C CA . ALA A 1 91 ? 3.834 3.240 -3.454 1.00 88.19 91 ALA A CA 1
ATOM 726 C C . ALA A 1 91 ? 4.257 3.988 -4.718 1.00 88.19 91 ALA A C 1
ATOM 728 O O . ALA A 1 91 ? 3.679 3.786 -5.790 1.00 88.19 91 ALA A O 1
ATOM 729 N N . ILE A 1 92 ? 5.261 4.848 -4.576 1.00 85.69 92 ILE A N 1
ATOM 730 C CA . ILE A 1 92 ? 5.934 5.585 -5.649 1.00 85.69 92 ILE A CA 1
ATOM 731 C C . ILE A 1 92 ? 7.380 5.088 -5.758 1.00 85.69 92 ILE A C 1
ATOM 733 O O . ILE A 1 92 ? 7.913 4.452 -4.849 1.00 85.69 92 ILE A O 1
ATOM 737 N N . ASP A 1 93 ? 8.048 5.404 -6.861 1.00 70.88 93 ASP A N 1
ATOM 738 C CA . ASP A 1 93 ? 9.485 5.156 -6.990 1.00 70.88 93 ASP A CA 1
ATOM 739 C C . ASP A 1 93 ? 10.264 5.921 -5.895 1.00 70.88 93 ASP A C 1
ATOM 741 O O . ASP A 1 93 ? 10.336 7.149 -5.919 1.00 70.88 93 ASP A O 1
ATOM 745 N N . GLY A 1 94 ? 10.803 5.199 -4.905 1.00 66.50 94 GLY A N 1
ATOM 746 C CA . GLY A 1 94 ? 11.573 5.768 -3.791 1.00 66.50 94 GLY A CA 1
ATOM 747 C C . GLY A 1 94 ? 10.785 6.133 -2.522 1.00 66.50 94 GLY A C 1
ATOM 748 O O . GLY A 1 94 ? 11.377 6.715 -1.615 1.00 66.50 94 GLY A O 1
ATOM 749 N N . GLY A 1 95 ? 9.494 5.793 -2.411 1.00 77.31 95 GLY A N 1
ATOM 750 C CA . GLY A 1 95 ? 8.719 6.068 -1.193 1.00 77.31 95 GLY A CA 1
ATOM 751 C C . GLY A 1 95 ? 7.302 5.493 -1.185 1.00 77.31 95 GLY A C 1
ATOM 752 O O . GLY A 1 95 ? 6.826 4.950 -2.177 1.00 77.31 95 GLY A O 1
ATOM 753 N N . CYS A 1 96 ? 6.613 5.620 -0.053 1.00 76.25 96 CYS A N 1
ATOM 754 C CA . CYS A 1 96 ? 5.206 5.238 0.108 1.00 76.25 96 CYS A CA 1
ATOM 755 C C . CYS A 1 96 ? 4.424 6.385 0.761 1.00 76.25 96 CYS A C 1
ATOM 757 O O . CYS A 1 96 ? 5.017 7.213 1.453 1.00 76.25 96 CYS A O 1
ATOM 759 N N . THR A 1 97 ? 3.118 6.459 0.508 1.00 77.94 97 THR A N 1
ATOM 760 C CA . THR A 1 97 ? 2.235 7.474 1.092 1.00 77.94 97 THR A CA 1
ATOM 761 C C . THR A 1 97 ? 0.810 6.958 1.268 1.00 77.94 97 THR A C 1
ATOM 763 O O . THR A 1 97 ? 0.274 6.242 0.419 1.00 77.94 97 THR A O 1
ATOM 766 N N . GLU A 1 98 ? 0.190 7.381 2.361 1.00 74.75 98 GLU A N 1
ATOM 767 C CA . GLU A 1 98 ? -1.190 7.112 2.730 1.00 74.75 98 GLU A CA 1
ATOM 768 C C . GLU A 1 98 ? -2.018 8.379 2.558 1.00 74.75 98 GLU A C 1
ATOM 770 O O . GLU A 1 98 ? -1.716 9.435 3.119 1.00 74.75 98 GLU A O 1
ATOM 775 N N . ILE A 1 99 ? -3.073 8.277 1.759 1.00 74.06 99 ILE A N 1
ATOM 776 C CA . ILE A 1 99 ? -3.859 9.424 1.333 1.00 74.06 99 ILE A CA 1
ATOM 777 C C . ILE A 1 99 ? -5.324 9.208 1.713 1.00 74.06 99 ILE A C 1
ATOM 779 O O . ILE A 1 99 ? -5.940 8.192 1.385 1.00 74.06 99 ILE A O 1
ATOM 783 N N . GLY A 1 100 ? -5.897 10.185 2.413 1.00 64.00 100 GLY A N 1
ATOM 784 C CA . GLY A 1 100 ? -7.315 10.215 2.744 1.00 64.00 100 GLY A CA 1
ATOM 785 C C . GLY A 1 100 ? -8.209 10.729 1.602 1.00 64.00 100 GLY A C 1
ATOM 786 O O . GLY A 1 100 ? -7.732 11.119 0.541 1.00 64.00 100 GLY A O 1
ATOM 787 N N . PRO A 1 101 ? -9.531 10.819 1.822 1.00 57.91 101 PRO A N 1
ATOM 788 C CA . PRO A 1 101 ? -10.530 11.178 0.805 1.00 57.91 101 PRO A CA 1
ATOM 789 C C . PRO A 1 101 ? -10.440 12.612 0.243 1.00 57.91 101 PRO A C 1
ATOM 791 O O . PRO A 1 101 ? -11.265 12.986 -0.586 1.00 57.91 101 PRO A O 1
ATOM 794 N N . ILE A 1 102 ? -9.500 13.431 0.722 1.00 61.97 102 ILE A N 1
ATOM 795 C CA . ILE A 1 102 ? -9.284 14.833 0.309 1.00 61.97 102 ILE A CA 1
ATOM 796 C C . ILE A 1 102 ? -7.794 15.066 -0.000 1.00 61.97 102 ILE A C 1
ATOM 798 O O . ILE A 1 102 ? -7.253 16.139 0.240 1.00 61.97 102 ILE A O 1
ATOM 802 N N . ASP A 1 103 ? -7.096 14.020 -0.434 1.00 68.56 103 ASP A N 1
ATOM 803 C CA . ASP A 1 103 ? -5.663 14.044 -0.733 1.00 68.56 103 ASP A CA 1
ATOM 804 C C . ASP A 1 103 ? -4.747 14.485 0.432 1.00 68.56 103 ASP A C 1
ATOM 806 O O . ASP A 1 103 ? -3.587 14.845 0.239 1.00 68.56 103 ASP A O 1
ATOM 810 N N . ALA A 1 104 ? -5.258 14.433 1.665 1.00 75.19 104 ALA A N 1
ATOM 811 C CA . ALA A 1 104 ? -4.501 14.738 2.872 1.00 75.19 104 ALA A CA 1
ATOM 812 C C . ALA A 1 104 ? -3.742 13.492 3.362 1.00 75.19 104 ALA A C 1
ATOM 814 O O . ALA A 1 104 ? -4.343 12.409 3.378 1.00 75.19 104 ALA A O 1
ATOM 815 N N . PRO A 1 105 ? -2.475 13.630 3.800 1.00 81.31 105 PRO A N 1
ATOM 816 C CA . PRO A 1 105 ? -1.762 12.562 4.491 1.00 81.31 105 PRO A CA 1
ATOM 817 C C . PRO A 1 105 ? -2.559 12.070 5.701 1.00 81.31 105 PRO A C 1
ATOM 819 O O . PRO A 1 105 ? -3.131 12.884 6.430 1.00 81.31 105 PRO A O 1
ATOM 822 N N . LEU A 1 106 ? -2.596 10.756 5.913 1.00 85.38 106 LEU A N 1
ATOM 823 C CA . LEU A 1 106 ? -3.223 10.153 7.090 1.00 85.38 106 LEU A CA 1
ATOM 824 C C . LEU A 1 106 ? -2.162 9.658 8.070 1.00 85.38 106 LEU A C 1
ATOM 826 O O . LEU A 1 106 ? -1.177 9.046 7.667 1.00 85.38 106 LEU A O 1
ATOM 830 N N . SER A 1 107 ? -2.383 9.896 9.363 1.00 89.38 107 SER A N 1
ATOM 831 C CA . SER A 1 107 ? -1.620 9.216 10.410 1.00 89.38 107 SER A CA 1
ATOM 832 C C . SER A 1 107 ? -2.109 7.774 10.596 1.00 89.38 107 SER A C 1
ATOM 834 O O . SER A 1 107 ? -3.206 7.413 10.161 1.00 89.38 107 SER A O 1
ATOM 836 N N . VAL A 1 108 ? -1.315 6.941 11.278 1.00 90.00 108 VAL A N 1
ATOM 837 C CA . VAL A 1 108 ? -1.728 5.572 11.638 1.00 90.00 108 VAL A CA 1
ATOM 838 C C . VAL A 1 108 ? -2.974 5.587 12.526 1.00 90.00 108 VAL A C 1
ATOM 840 O O . VAL A 1 108 ? -3.877 4.784 12.303 1.00 90.00 108 VAL A O 1
ATOM 843 N N . ASP A 1 109 ? -3.070 6.528 13.467 1.00 90.88 109 ASP A N 1
ATOM 844 C CA . ASP A 1 109 ? -4.257 6.719 14.305 1.00 90.88 109 ASP A CA 1
ATOM 845 C C . ASP A 1 109 ? -5.505 7.045 13.470 1.00 90.88 109 ASP A C 1
ATOM 847 O O . ASP A 1 109 ? -6.557 6.430 13.660 1.00 90.88 109 ASP A O 1
ATOM 851 N N . ASP A 1 110 ? -5.386 7.949 12.489 1.00 89.31 110 ASP A N 1
ATOM 852 C CA . ASP A 1 110 ? -6.501 8.287 11.595 1.00 89.31 110 ASP A CA 1
ATOM 853 C C . ASP A 1 110 ? -6.933 7.083 10.749 1.00 89.31 110 ASP A C 1
ATOM 855 O O . ASP A 1 110 ? -8.125 6.887 10.502 1.00 89.31 110 ASP A O 1
ATOM 859 N N . MET A 1 111 ? -5.977 6.270 10.286 1.00 88.81 111 MET A N 1
ATOM 860 C CA . MET A 1 111 ? -6.267 5.045 9.538 1.00 88.81 111 MET A CA 1
ATOM 861 C C . MET A 1 111 ? -6.980 4.013 10.407 1.00 88.81 111 MET A C 1
ATOM 863 O O . MET A 1 111 ? -8.001 3.473 9.980 1.00 88.81 111 MET A O 1
ATOM 867 N N . ALA A 1 112 ? -6.484 3.779 11.623 1.00 90.00 112 ALA A N 1
ATOM 868 C CA . ALA A 1 112 ? -7.086 2.861 12.582 1.00 90.00 112 ALA A CA 1
ATOM 869 C C . ALA A 1 112 ? -8.540 3.251 12.877 1.00 90.00 112 ALA A C 1
ATOM 871 O O . ALA A 1 112 ? -9.443 2.423 12.773 1.00 90.00 112 ALA A O 1
ATOM 872 N N . GLN A 1 113 ? -8.785 4.541 13.127 1.00 89.06 113 GLN A N 1
ATOM 873 C CA . GLN A 1 113 ? -10.127 5.060 13.369 1.00 89.06 113 GLN A CA 1
ATOM 874 C C . GLN A 1 113 ? -11.046 4.922 12.146 1.00 89.06 113 GLN A C 1
ATOM 876 O O . GLN A 1 113 ? -12.220 4.587 12.289 1.00 89.06 113 GLN A O 1
ATOM 881 N N . ARG A 1 114 ? -10.542 5.193 10.936 1.00 87.31 114 ARG A N 1
ATOM 882 C CA . ARG A 1 114 ? -11.336 5.121 9.696 1.00 87.31 114 ARG A CA 1
ATOM 883 C C . ARG A 1 114 ? -11.704 3.699 9.301 1.00 87.31 114 ARG A C 1
ATOM 885 O O . ARG A 1 114 ? -12.790 3.493 8.764 1.00 87.31 114 ARG A O 1
ATOM 892 N N . LEU A 1 115 ? -10.793 2.756 9.523 1.00 86.94 115 LEU A N 1
ATOM 893 C CA . LEU A 1 115 ? -10.982 1.345 9.198 1.00 86.94 115 LEU A CA 1
ATOM 894 C C . LEU A 1 115 ? -11.609 0.551 10.351 1.00 86.94 115 LEU A C 1
ATOM 896 O O . LEU A 1 115 ? -11.914 -0.619 10.156 1.00 86.94 115 LEU A O 1
ATOM 900 N N . ASP A 1 116 ? -11.836 1.186 11.507 1.00 87.25 116 ASP A N 1
ATOM 901 C CA . ASP A 1 116 ? -12.363 0.554 12.724 1.00 87.25 116 ASP A CA 1
ATOM 902 C C . ASP A 1 116 ? -11.525 -0.664 13.159 1.00 87.25 116 ASP A C 1
ATOM 904 O O . ASP A 1 116 ? -12.040 -1.738 13.465 1.00 87.25 116 ASP A O 1
ATOM 908 N N . VAL A 1 117 ? -10.200 -0.491 13.154 1.00 87.94 117 VAL A N 1
ATOM 909 C CA . VAL A 1 117 ? -9.213 -1.502 13.569 1.00 87.94 117 VAL A CA 1
ATOM 910 C C . VAL A 1 117 ? -8.327 -0.958 14.687 1.00 87.94 117 VAL A C 1
ATOM 912 O O . VAL A 1 117 ? -8.295 0.243 14.957 1.00 87.94 117 VAL A O 1
ATOM 915 N N . SER A 1 118 ? -7.566 -1.836 15.343 1.00 91.50 118 SER A N 1
ATOM 916 C CA . SER A 1 118 ? -6.572 -1.392 16.323 1.00 91.50 118 SER A CA 1
ATOM 917 C C . SER A 1 118 ? -5.430 -0.600 15.662 1.00 91.50 118 SER A C 1
ATOM 919 O O . SER A 1 118 ? -5.095 -0.830 14.497 1.00 91.50 118 SER A O 1
ATOM 921 N N . ILE A 1 119 ? -4.794 0.304 16.418 1.00 92.88 119 ILE A N 1
ATOM 922 C CA . ILE A 1 119 ? -3.616 1.068 15.957 1.00 92.88 119 ILE A CA 1
ATOM 923 C C . ILE A 1 119 ? -2.484 0.119 15.539 1.00 92.88 119 ILE A C 1
ATOM 925 O O . ILE A 1 119 ? -1.845 0.332 14.511 1.00 92.88 119 ILE A O 1
ATOM 929 N N . GLU A 1 120 ? -2.272 -0.962 16.293 1.00 92.88 120 GLU A N 1
ATOM 930 C CA . GLU A 1 120 ? -1.261 -1.977 15.983 1.00 92.88 120 GLU A CA 1
ATOM 931 C C . GLU A 1 120 ? -1.562 -2.682 14.652 1.00 92.88 120 GLU A C 1
ATOM 933 O O . GLU A 1 120 ? -0.690 -2.764 13.785 1.00 92.88 120 GLU A O 1
ATOM 938 N N . SER A 1 121 ? -2.808 -3.119 14.441 1.00 91.81 121 SER A N 1
ATOM 939 C CA . SER A 1 121 ? -3.235 -3.744 13.182 1.00 91.81 121 SER A CA 1
ATOM 940 C C . SER A 1 121 ? -3.085 -2.772 12.007 1.00 91.81 121 SER A C 1
ATOM 942 O O . SER A 1 121 ? -2.597 -3.170 10.952 1.00 91.81 121 SER A O 1
ATOM 944 N N . ALA A 1 122 ? -3.439 -1.493 12.185 1.00 91.75 122 ALA A N 1
ATOM 945 C CA . ALA A 1 122 ? -3.251 -0.464 11.162 1.00 91.75 122 ALA A CA 1
ATOM 946 C C . ALA A 1 122 ? -1.767 -0.258 10.821 1.00 91.75 122 ALA A C 1
ATOM 948 O O . ALA A 1 122 ? -1.411 -0.165 9.645 1.00 91.75 122 ALA A O 1
ATOM 949 N N . GLN A 1 123 ? -0.884 -0.235 11.822 1.00 93.94 123 GLN A N 1
ATOM 950 C CA . GLN A 1 123 ? 0.558 -0.084 11.625 1.00 93.94 123 GLN A CA 1
ATOM 951 C C . GLN A 1 123 ? 1.169 -1.279 10.879 1.00 93.94 123 GLN A C 1
ATOM 953 O O . GLN A 1 123 ? 1.950 -1.100 9.935 1.00 93.94 123 GLN A O 1
ATOM 958 N N . LEU A 1 124 ? 0.798 -2.499 11.275 1.00 93.81 124 LEU A N 1
ATOM 959 C CA . LEU A 1 124 ? 1.242 -3.732 10.625 1.00 93.81 124 LEU A CA 1
ATOM 960 C C . LEU A 1 124 ? 0.723 -3.818 9.186 1.00 93.81 124 LEU A C 1
ATOM 962 O O . LEU A 1 124 ? 1.505 -4.089 8.274 1.00 93.81 124 LEU A O 1
ATOM 966 N N . ALA A 1 125 ? -0.555 -3.500 8.962 1.00 92.12 125 ALA A N 1
ATOM 967 C CA . ALA A 1 125 ? -1.154 -3.489 7.632 1.00 92.12 125 ALA A CA 1
ATOM 968 C C . ALA A 1 125 ? -0.498 -2.464 6.704 1.00 92.12 125 ALA A C 1
ATOM 970 O O . ALA A 1 125 ? -0.164 -2.784 5.565 1.00 92.12 125 ALA A O 1
ATOM 971 N N . THR A 1 126 ? -0.234 -1.259 7.209 1.00 91.75 126 THR A N 1
ATOM 972 C CA . THR A 1 126 ? 0.472 -0.208 6.464 1.00 91.75 126 THR A CA 1
ATOM 973 C C . THR A 1 126 ? 1.861 -0.678 6.036 1.00 91.75 126 THR A C 1
ATOM 975 O O . THR A 1 126 ? 2.229 -0.573 4.868 1.00 91.75 126 THR A O 1
ATOM 978 N N . THR A 1 127 ? 2.619 -1.273 6.961 1.00 92.81 127 THR A N 1
ATOM 979 C CA . THR A 1 127 ? 3.976 -1.774 6.693 1.00 92.81 127 THR A CA 1
ATOM 980 C C . THR A 1 127 ? 3.974 -2.894 5.647 1.00 92.81 127 THR A C 1
ATOM 982 O O . THR A 1 127 ? 4.786 -2.878 4.712 1.00 92.81 127 THR A O 1
ATOM 985 N N . ALA A 1 128 ? 3.045 -3.847 5.778 1.00 93.56 128 ALA A N 1
ATOM 986 C CA . ALA A 1 128 ? 2.891 -4.959 4.845 1.00 93.56 128 ALA A CA 1
ATOM 987 C C . ALA A 1 128 ? 2.503 -4.464 3.442 1.00 93.56 128 ALA A C 1
ATOM 989 O O . ALA A 1 128 ? 3.164 -4.817 2.462 1.00 93.56 128 ALA A O 1
ATOM 990 N N . LEU A 1 129 ? 1.505 -3.578 3.340 1.00 93.25 129 LEU A N 1
ATOM 991 C CA . LEU A 1 129 ? 1.057 -3.022 2.061 1.00 93.25 129 LEU A CA 1
ATOM 992 C C . LEU A 1 129 ? 2.120 -2.162 1.392 1.00 93.25 129 LEU A C 1
ATOM 994 O O . LEU A 1 129 ? 2.318 -2.290 0.190 1.00 93.25 129 LEU A O 1
ATOM 998 N N . HIS A 1 130 ? 2.837 -1.316 2.129 1.00 92.25 130 HIS A N 1
ATOM 999 C CA . HIS A 1 130 ? 3.923 -0.514 1.562 1.00 92.25 130 HIS A CA 1
ATOM 1000 C C . HIS A 1 130 ? 5.002 -1.385 0.925 1.00 92.25 130 HIS A C 1
ATOM 1002 O O . HIS A 1 130 ? 5.394 -1.164 -0.222 1.00 92.25 130 HIS A O 1
ATOM 1008 N N . THR A 1 131 ? 5.429 -2.420 1.647 1.00 92.19 131 THR A N 1
ATOM 1009 C CA . THR A 1 131 ? 6.435 -3.366 1.159 1.00 92.19 131 THR A CA 1
ATOM 1010 C C . THR A 1 131 ? 5.938 -4.098 -0.088 1.00 92.19 131 THR A C 1
ATOM 1012 O O . THR A 1 131 ? 6.643 -4.168 -1.096 1.00 92.19 131 THR A O 1
ATOM 1015 N N . ALA A 1 132 ? 4.699 -4.589 -0.053 1.00 94.12 132 ALA A N 1
ATOM 1016 C CA . ALA A 1 132 ? 4.093 -5.324 -1.154 1.00 94.12 132 ALA A CA 1
ATOM 1017 C C . ALA A 1 132 ? 3.846 -4.471 -2.404 1.00 94.12 132 ALA A C 1
ATOM 1019 O O . ALA A 1 132 ? 4.152 -4.900 -3.514 1.00 94.12 132 ALA A O 1
ATOM 1020 N N . LEU A 1 133 ? 3.330 -3.253 -2.242 1.00 93.06 133 LEU A N 1
ATOM 1021 C CA . LEU A 1 133 ? 3.091 -2.319 -3.340 1.00 93.06 133 LEU A CA 1
ATOM 1022 C C . LEU A 1 133 ? 4.411 -1.902 -4.001 1.00 93.06 133 LEU A C 1
ATOM 1024 O O . LEU A 1 133 ? 4.505 -1.889 -5.228 1.00 93.06 133 LEU A O 1
ATOM 1028 N N . ALA A 1 134 ? 5.453 -1.622 -3.215 1.00 91.44 134 ALA A N 1
ATOM 1029 C CA . ALA A 1 134 ? 6.776 -1.318 -3.754 1.00 91.44 134 ALA A CA 1
ATOM 1030 C C . ALA A 1 134 ? 7.359 -2.506 -4.544 1.00 91.44 134 ALA A C 1
ATOM 1032 O O . ALA A 1 134 ? 7.855 -2.319 -5.658 1.00 91.44 134 ALA A O 1
ATOM 1033 N N . ALA A 1 135 ? 7.250 -3.728 -4.010 1.00 92.31 135 ALA A N 1
ATOM 1034 C CA . ALA A 1 135 ? 7.690 -4.945 -4.694 1.00 92.31 135 ALA A CA 1
ATOM 1035 C C . ALA A 1 135 ? 6.916 -5.181 -6.002 1.00 92.31 135 ALA A C 1
ATOM 1037 O O . ALA A 1 135 ? 7.518 -5.383 -7.055 1.00 92.31 135 ALA A O 1
ATOM 1038 N N . SER A 1 136 ? 5.590 -5.054 -5.958 1.00 93.00 136 SER A N 1
ATOM 1039 C CA . SER A 1 136 ? 4.699 -5.168 -7.116 1.00 93.00 136 SER A CA 1
ATOM 1040 C C . SER A 1 136 ? 5.050 -4.163 -8.221 1.00 93.00 136 SER A C 1
ATOM 1042 O O . SER A 1 136 ? 5.169 -4.526 -9.394 1.00 93.00 136 SER A O 1
ATOM 1044 N N . LEU A 1 137 ? 5.301 -2.899 -7.855 1.00 90.69 137 LEU A N 1
ATOM 1045 C CA . LEU A 1 137 ? 5.726 -1.857 -8.792 1.00 90.69 137 LEU A CA 1
ATOM 1046 C C . LEU A 1 137 ? 7.093 -2.164 -9.421 1.00 90.69 137 LEU A C 1
ATOM 1048 O O . LEU A 1 137 ? 7.280 -1.954 -10.624 1.00 90.69 137 LEU A O 1
ATOM 1052 N N . ALA A 1 138 ? 8.042 -2.667 -8.629 1.00 89.62 138 ALA A N 1
ATOM 1053 C CA . ALA A 1 138 ? 9.360 -3.060 -9.114 1.00 89.62 138 ALA A CA 1
ATOM 1054 C C . ALA A 1 138 ? 9.275 -4.237 -10.098 1.00 89.62 138 ALA A C 1
ATOM 1056 O O . ALA A 1 138 ? 9.856 -4.167 -11.184 1.00 89.62 138 ALA A O 1
ATOM 1057 N N . GLU A 1 139 ? 8.506 -5.277 -9.769 1.00 90.56 139 GLU A N 1
ATOM 1058 C CA . GLU A 1 139 ? 8.295 -6.437 -10.638 1.00 90.56 139 GLU A CA 1
ATOM 1059 C C . GLU A 1 139 ? 7.595 -6.066 -11.945 1.00 90.56 139 GLU A C 1
ATOM 1061 O O . GLU A 1 139 ? 8.047 -6.472 -13.021 1.00 90.56 139 GLU A O 1
ATOM 1066 N N . TRP A 1 140 ? 6.539 -5.244 -11.877 1.00 88.94 140 TRP A N 1
ATOM 1067 C CA . TRP A 1 140 ? 5.864 -4.732 -13.068 1.00 88.94 140 TRP A CA 1
ATOM 1068 C C . TRP A 1 140 ? 6.864 -4.034 -13.992 1.00 88.94 140 TRP A C 1
ATOM 1070 O O . TRP A 1 140 ? 6.947 -4.343 -15.185 1.00 88.94 140 TRP A O 1
ATOM 1080 N N . ASN A 1 141 ? 7.641 -3.097 -13.444 1.00 87.69 141 ASN A N 1
ATOM 1081 C CA . ASN A 1 141 ? 8.598 -2.315 -14.215 1.00 87.69 141 ASN A CA 1
ATOM 1082 C C . ASN A 1 141 ? 9.724 -3.190 -14.792 1.00 87.69 141 ASN A C 1
ATOM 1084 O O . ASN A 1 141 ? 10.103 -2.994 -15.946 1.00 87.69 141 ASN A O 1
ATOM 1088 N N . ALA A 1 142 ? 10.219 -4.182 -14.049 1.00 87.56 142 ALA A N 1
ATOM 1089 C CA . ALA A 1 142 ? 11.244 -5.110 -14.528 1.00 87.56 142 ALA A CA 1
ATOM 1090 C C . ALA A 1 142 ? 10.741 -5.986 -15.689 1.00 87.56 142 ALA A C 1
ATOM 1092 O O . ALA A 1 142 ? 11.412 -6.099 -16.720 1.00 87.56 142 ALA A O 1
ATOM 1093 N N . ALA A 1 143 ? 9.536 -6.552 -15.562 1.00 85.94 143 ALA A N 1
ATOM 1094 C CA . ALA A 1 143 ? 8.928 -7.381 -16.601 1.00 85.94 143 ALA A CA 1
ATOM 1095 C C . ALA A 1 143 ? 8.717 -6.597 -17.907 1.00 85.94 143 ALA A C 1
ATOM 1097 O O . ALA A 1 143 ? 9.028 -7.081 -18.999 1.00 85.94 143 ALA A O 1
ATOM 1098 N N . HIS A 1 144 ? 8.248 -5.352 -17.803 1.00 84.00 144 HIS A N 1
ATOM 1099 C CA . HIS A 1 144 ? 7.964 -4.519 -18.971 1.00 84.00 144 HIS A CA 1
ATOM 1100 C C . HIS A 1 144 ? 9.214 -3.851 -19.562 1.00 84.00 144 HIS A C 1
ATOM 1102 O O . HIS A 1 144 ? 9.249 -3.604 -20.769 1.00 84.00 144 HIS A O 1
ATOM 1108 N N . ALA A 1 145 ? 10.267 -3.624 -18.769 1.00 81.94 145 ALA A N 1
ATOM 1109 C CA . ALA A 1 145 ? 11.570 -3.207 -19.285 1.00 81.94 145 ALA A CA 1
ATOM 1110 C C . ALA A 1 145 ? 12.185 -4.290 -20.185 1.00 81.94 145 ALA A C 1
ATOM 1112 O O . ALA A 1 145 ? 12.647 -3.992 -21.288 1.00 81.94 145 ALA A O 1
ATOM 1113 N N . LEU A 1 146 ? 12.126 -5.558 -19.763 1.00 72.31 146 LEU A N 1
ATOM 1114 C CA . LEU A 1 146 ? 12.600 -6.689 -20.565 1.00 72.31 146 LEU A CA 1
ATOM 1115 C C . LEU A 1 146 ? 11.831 -6.807 -21.891 1.00 72.31 146 LEU A C 1
ATOM 1117 O O . LEU A 1 146 ? 12.428 -7.021 -22.947 1.00 72.31 146 LEU A O 1
ATOM 1121 N N . GLU A 1 147 ? 10.513 -6.623 -21.846 1.00 73.50 147 GLU A N 1
ATOM 1122 C CA . GLU A 1 147 ? 9.646 -6.647 -23.026 1.00 73.50 147 GLU A CA 1
ATOM 1123 C C . GLU A 1 147 ? 9.950 -5.493 -23.999 1.00 73.50 147 GLU A C 1
ATOM 1125 O O . GLU A 1 147 ? 9.955 -5.680 -25.219 1.00 73.50 147 GLU A O 1
ATOM 1130 N N . ALA A 1 148 ? 10.232 -4.295 -23.479 1.00 72.69 148 ALA A N 1
ATOM 1131 C CA . ALA A 1 148 ? 10.636 -3.148 -24.288 1.00 72.69 148 ALA A CA 1
ATOM 1132 C C . ALA A 1 148 ? 11.980 -3.398 -24.993 1.00 72.69 148 ALA A C 1
ATOM 1134 O O . ALA A 1 148 ? 12.106 -3.126 -26.188 1.00 72.69 148 ALA A O 1
ATOM 1135 N N . VAL A 1 149 ? 12.955 -3.996 -24.296 1.00 69.44 149 VAL A N 1
ATOM 1136 C CA . VAL A 1 149 ? 14.244 -4.393 -24.887 1.00 69.44 149 VAL A CA 1
ATOM 1137 C C . VAL A 1 149 ? 14.046 -5.444 -25.981 1.00 69.44 149 VAL A C 1
ATOM 1139 O O . VAL A 1 149 ? 14.565 -5.279 -27.085 1.00 69.44 149 VAL A O 1
ATOM 1142 N N . ARG A 1 150 ? 13.250 -6.492 -25.729 1.00 67.00 150 ARG A N 1
ATOM 1143 C CA . ARG A 1 150 ? 12.954 -7.541 -26.724 1.00 67.00 150 ARG A CA 1
ATOM 1144 C C . ARG A 1 150 ? 12.327 -6.969 -27.996 1.00 67.00 150 ARG A C 1
ATOM 1146 O O . ARG A 1 150 ? 12.758 -7.309 -29.098 1.00 67.00 150 ARG A O 1
ATOM 1153 N N . ARG A 1 151 ? 11.353 -6.064 -27.857 1.00 66.56 151 ARG A N 1
ATOM 1154 C CA . ARG A 1 151 ? 10.717 -5.388 -29.000 1.00 66.56 151 ARG A CA 1
ATOM 1155 C C . ARG A 1 151 ? 11.674 -4.449 -29.733 1.00 66.56 151 ARG A C 1
ATOM 1157 O O . ARG A 1 151 ? 11.667 -4.436 -30.962 1.00 66.56 151 ARG A O 1
ATOM 1164 N N . GLY A 1 152 ? 12.528 -3.727 -29.007 1.00 60.94 152 GLY A N 1
ATOM 1165 C CA . GLY A 1 152 ? 13.573 -2.885 -29.593 1.00 60.94 152 GLY A CA 1
ATOM 1166 C C . GLY A 1 152 ? 14.567 -3.686 -30.438 1.00 60.94 152 GLY A C 1
ATOM 1167 O O . GLY A 1 152 ? 14.842 -3.317 -31.576 1.00 60.94 152 GLY A O 1
ATOM 1168 N N . VAL A 1 153 ? 15.035 -4.834 -29.938 1.00 63.78 153 VAL A N 1
ATOM 1169 C CA . VAL A 1 153 ? 15.941 -5.730 -30.680 1.00 63.78 153 VAL A CA 1
ATOM 1170 C C . VAL A 1 153 ? 15.264 -6.313 -31.924 1.00 63.78 153 VAL A C 1
ATOM 1172 O O . VAL A 1 153 ? 15.867 -6.314 -32.997 1.00 63.78 153 VAL A O 1
ATOM 1175 N N . ALA A 1 154 ? 14.006 -6.753 -31.822 1.00 61.34 154 ALA A N 1
ATOM 1176 C CA . ALA A 1 154 ? 13.254 -7.272 -32.966 1.00 61.34 154 ALA A CA 1
ATOM 1177 C C . ALA A 1 154 ? 13.026 -6.207 -34.057 1.00 61.34 154 ALA A C 1
ATOM 1179 O O . ALA A 1 154 ? 13.082 -6.515 -35.249 1.00 61.34 154 ALA A O 1
ATOM 1180 N N . HIS A 1 155 ? 12.809 -4.945 -33.670 1.00 54.50 155 HIS A N 1
ATOM 1181 C CA . HIS A 1 155 ? 12.681 -3.840 -34.619 1.00 54.50 155 HIS A CA 1
ATOM 1182 C C . HIS A 1 155 ? 14.014 -3.525 -35.317 1.00 54.50 155 HIS A C 1
ATOM 1184 O O . HIS A 1 155 ? 14.043 -3.397 -36.540 1.00 54.50 155 HIS A O 1
ATOM 1190 N N . THR A 1 156 ? 15.125 -3.506 -34.574 1.00 61.53 156 THR A N 1
ATOM 1191 C CA . THR A 1 156 ? 16.473 -3.318 -35.139 1.00 61.53 156 THR A CA 1
ATOM 1192 C C . THR A 1 156 ? 16.862 -4.453 -36.089 1.00 61.53 156 THR A C 1
ATOM 1194 O O . THR A 1 156 ? 17.395 -4.195 -37.164 1.00 61.53 156 THR A O 1
ATOM 1197 N N . GLN A 1 157 ? 16.547 -5.708 -35.756 1.00 58.47 157 GLN A N 1
ATOM 1198 C CA . GLN A 1 157 ? 16.810 -6.848 -36.644 1.00 58.47 157 GLN A CA 1
ATOM 1199 C C . GLN A 1 157 ? 15.961 -6.809 -37.921 1.00 58.47 157 GLN A C 1
ATOM 1201 O O . GLN A 1 157 ? 16.449 -7.163 -38.991 1.00 58.47 157 GLN A O 1
ATOM 1206 N N . ARG A 1 158 ? 14.715 -6.326 -37.844 1.00 54.72 158 ARG A N 1
ATOM 1207 C CA . ARG A 1 158 ? 13.856 -6.157 -39.025 1.00 54.72 158 ARG A CA 1
ATOM 1208 C C . ARG A 1 158 ? 14.311 -5.006 -39.928 1.00 54.72 158 ARG A C 1
ATOM 1210 O O . ARG A 1 158 ? 14.148 -5.105 -41.139 1.00 54.72 158 ARG A O 1
ATOM 1217 N N . ALA A 1 159 ? 14.902 -3.954 -39.363 1.00 57.50 159 ALA A N 1
ATOM 1218 C CA . ALA A 1 159 ? 15.528 -2.870 -40.124 1.00 57.50 159 ALA A CA 1
ATOM 1219 C C . ALA A 1 159 ? 16.883 -3.266 -40.747 1.00 57.50 159 ALA A C 1
ATOM 1221 O O . ALA A 1 159 ? 17.329 -2.622 -41.690 1.00 57.50 159 ALA A O 1
ATOM 1222 N N . ALA A 1 160 ? 17.523 -4.325 -40.239 1.00 53.41 160 ALA A N 1
ATOM 1223 C CA . ALA A 1 160 ? 18.811 -4.831 -40.715 1.00 53.41 160 ALA A CA 1
ATOM 1224 C C . ALA A 1 160 ? 18.702 -5.986 -41.733 1.00 53.41 160 ALA A C 1
ATOM 1226 O O . ALA A 1 160 ? 19.724 -6.564 -42.104 1.00 53.41 160 ALA A O 1
ATOM 1227 N N . LEU A 1 161 ? 17.495 -6.335 -42.200 1.00 52.59 161 LEU A N 1
ATOM 1228 C CA . LEU A 1 161 ? 17.350 -7.217 -43.360 1.00 52.59 161 LEU A CA 1
ATOM 1229 C C . LEU A 1 161 ? 17.984 -6.520 -44.576 1.00 52.59 161 LEU A C 1
ATOM 1231 O O . LEU A 1 161 ? 17.556 -5.414 -44.912 1.00 52.59 161 LEU A O 1
ATOM 1235 N N . PRO A 1 162 ? 18.998 -7.118 -45.229 1.00 49.56 162 PRO A N 1
ATOM 1236 C CA . PRO A 1 162 ? 19.630 -6.507 -46.383 1.00 49.56 162 PRO A CA 1
ATOM 1237 C C . PRO A 1 162 ? 18.586 -6.352 -47.484 1.00 49.56 162 PRO A C 1
ATOM 1239 O O . PRO A 1 162 ? 18.000 -7.330 -47.947 1.00 49.56 162 PRO A O 1
ATOM 1242 N N . THR A 1 163 ? 18.360 -5.114 -47.911 1.00 54.72 163 THR A N 1
ATOM 1243 C CA . THR A 1 163 ? 17.768 -4.823 -49.210 1.00 54.72 163 THR A CA 1
ATOM 1244 C C . THR A 1 163 ? 18.629 -5.550 -50.237 1.00 54.72 163 THR A C 1
ATOM 1246 O O . THR A 1 163 ? 19.790 -5.189 -50.428 1.00 54.72 163 THR A O 1
ATOM 1249 N N . THR A 1 164 ? 18.112 -6.622 -50.835 1.00 52.34 164 THR A N 1
ATOM 1250 C CA . THR A 1 164 ? 18.776 -7.313 -51.941 1.00 52.34 164 THR A CA 1
ATOM 1251 C C . THR A 1 164 ? 19.128 -6.263 -52.998 1.00 52.34 164 THR A C 1
ATOM 1253 O O . THR A 1 164 ? 18.212 -5.600 -53.492 1.00 52.34 164 THR A O 1
ATOM 1256 N N . PRO A 1 165 ? 20.410 -6.048 -53.343 1.00 51.44 165 PRO A N 1
ATOM 1257 C CA . PRO A 1 165 ? 20.769 -5.156 -54.428 1.00 51.44 165 PRO A CA 1
ATOM 1258 C C . PRO A 1 165 ? 20.543 -5.921 -55.730 1.00 51.44 165 PRO A C 1
ATOM 1260 O O . PRO A 1 165 ? 21.475 -6.467 -56.310 1.00 51.44 165 PRO A O 1
ATOM 1263 N N . ASP A 1 166 ? 19.291 -6.012 -56.160 1.00 55.81 166 ASP A N 1
ATOM 1264 C CA . ASP A 1 166 ? 18.967 -6.474 -57.502 1.00 55.81 166 ASP A CA 1
ATOM 1265 C C . ASP A 1 166 ? 18.574 -5.258 -58.336 1.00 55.81 166 ASP A C 1
ATOM 1267 O O . ASP A 1 166 ? 17.458 -4.752 -58.236 1.00 55.81 166 ASP A O 1
ATOM 1271 N N . GLN A 1 167 ? 19.566 -4.706 -59.036 1.00 51.12 167 GLN A N 1
ATOM 1272 C CA . GLN A 1 167 ? 19.483 -4.294 -60.440 1.00 51.12 167 GLN A CA 1
ATOM 1273 C C . GLN A 1 167 ? 20.779 -3.575 -60.831 1.00 51.12 167 GLN A C 1
ATOM 1275 O O . GLN A 1 167 ? 20.913 -2.353 -60.765 1.00 51.12 167 GLN A O 1
ATOM 1280 N N . VAL A 1 168 ? 21.757 -4.364 -61.279 1.00 49.84 168 VAL A N 1
ATOM 1281 C CA . VAL A 1 168 ? 22.786 -3.869 -62.194 1.00 49.84 168 VAL A CA 1
ATOM 1282 C C . VAL A 1 168 ? 22.095 -3.673 -63.542 1.00 49.84 168 VAL A C 1
ATOM 1284 O O . VAL A 1 168 ? 21.888 -4.624 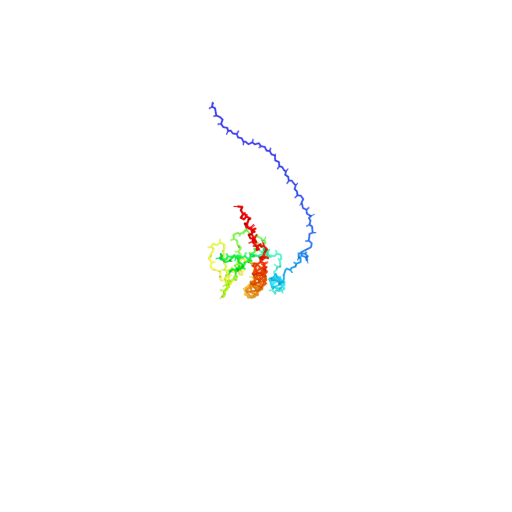-64.292 1.00 49.84 168 VAL A O 1
ATOM 1287 N N . THR A 1 169 ? 21.703 -2.437 -63.842 1.00 53.78 169 THR A N 1
ATOM 1288 C CA . THR A 1 169 ? 21.293 -2.043 -65.193 1.00 53.78 169 THR A CA 1
ATOM 1289 C C . THR A 1 169 ? 22.508 -2.153 -66.112 1.00 53.78 169 THR A C 1
ATOM 1291 O O . THR A 1 169 ? 23.368 -1.274 -66.132 1.00 53.78 169 THR A O 1
ATOM 1294 N N . VAL A 1 170 ? 22.602 -3.248 -66.867 1.00 55.94 170 VAL A N 1
ATOM 1295 C CA . VAL A 1 170 ? 23.541 -3.372 -67.988 1.00 55.94 170 VAL A CA 1
ATOM 1296 C C . VAL A 1 170 ? 22.943 -2.613 -69.172 1.00 55.94 170 VAL A C 1
ATOM 1298 O O . VAL A 1 170 ? 21.872 -2.962 -69.666 1.00 55.94 170 VAL A O 1
ATOM 1301 N N . ALA A 1 171 ? 23.618 -1.549 -69.607 1.00 61.94 171 ALA A N 1
ATOM 1302 C CA . ALA A 1 171 ? 23.255 -0.813 -70.814 1.00 61.94 171 ALA A CA 1
ATOM 1303 C C . ALA A 1 171 ? 23.430 -1.703 -72.067 1.00 61.94 171 ALA A C 1
ATOM 1305 O O . ALA A 1 171 ? 24.425 -2.429 -72.151 1.00 61.94 171 ALA A O 1
ATOM 1306 N N . PRO A 1 172 ? 22.512 -1.660 -73.051 1.00 63.00 172 PRO A N 1
ATOM 1307 C CA . PRO A 1 172 ? 22.685 -2.388 -74.304 1.00 63.00 172 PRO A CA 1
ATOM 1308 C C . PRO A 1 172 ? 23.784 -1.738 -75.169 1.00 63.00 172 PRO A C 1
ATOM 1310 O O . PRO A 1 172 ? 23.875 -0.507 -75.207 1.00 63.00 172 PRO A O 1
ATOM 1313 N N . PRO A 1 173 ? 24.615 -2.524 -75.880 1.00 62.03 173 PRO A N 1
ATOM 1314 C CA . PRO A 1 173 ? 25.610 -1.978 -76.794 1.00 62.03 173 PRO A CA 1
ATOM 1315 C C . PRO A 1 173 ? 24.928 -1.337 -78.010 1.00 62.03 173 PRO A C 1
ATOM 1317 O O . PRO A 1 173 ? 24.062 -1.942 -78.645 1.00 62.03 173 PRO A O 1
ATOM 1320 N N . GLY A 1 174 ? 25.333 -0.103 -78.318 1.00 51.59 174 GLY A N 1
ATOM 1321 C CA . GLY A 1 174 ? 24.956 0.597 -79.541 1.00 51.59 174 GLY A CA 1
ATOM 1322 C C . GLY A 1 174 ? 25.451 -0.155 -80.775 1.00 51.59 174 GLY A C 1
ATOM 1323 O O . GLY A 1 174 ? 26.577 -0.648 -80.802 1.00 51.59 174 GLY A O 1
ATOM 1324 N N . ILE A 1 175 ? 24.584 -0.256 -81.778 1.00 55.94 175 ILE A N 1
ATOM 1325 C CA . ILE A 1 175 ? 24.927 -0.734 -83.115 1.00 55.94 175 ILE A CA 1
ATOM 1326 C C . ILE A 1 175 ? 25.147 0.520 -83.963 1.00 55.94 175 ILE A C 1
ATOM 1328 O O . ILE A 1 175 ? 24.191 1.246 -84.233 1.00 55.94 175 ILE A O 1
ATOM 1332 N N . ASP A 1 176 ? 26.404 0.787 -84.318 1.00 55.44 176 ASP A N 1
ATOM 1333 C CA . ASP A 1 176 ? 26.765 1.758 -85.353 1.00 55.44 176 ASP A CA 1
ATOM 1334 C C . ASP A 1 176 ? 26.273 1.259 -86.723 1.00 55.44 176 ASP A C 1
ATOM 1336 O O . ASP A 1 176 ? 26.394 0.070 -87.039 1.00 55.44 176 ASP A O 1
ATOM 1340 N N . ALA A 1 177 ? 25.729 2.177 -87.523 1.00 58.12 177 ALA A N 1
ATOM 1341 C CA . ALA A 1 177 ? 25.363 1.985 -88.926 1.00 58.12 177 ALA A CA 1
ATOM 1342 C C . ALA A 1 177 ? 26.071 3.029 -89.793 1.00 58.12 177 ALA A C 1
ATOM 1344 O O . ALA A 1 177 ? 26.164 4.194 -89.340 1.00 58.12 177 ALA A O 1
#

Solvent-accessible surface area (backbone atoms only — not comparable to full-atom values): 10629 Å² total; per-residue (Å²): 135,84,90,84,88,86,88,85,87,87,78,85,76,87,79,75,83,84,79,89,66,74,88,83,65,69,80,71,51,78,40,47,46,42,42,53,54,32,51,57,53,41,55,66,35,79,77,46,57,61,84,40,46,44,74,54,80,67,47,79,40,66,76,78,52,99,68,44,64,45,34,29,36,37,41,40,31,28,60,90,58,67,82,78,46,29,41,33,44,34,18,41,86,93,48,67,51,43,32,35,78,79,76,39,79,54,54,52,63,56,48,7,64,46,46,74,39,46,53,66,45,36,48,52,40,51,54,40,44,43,55,14,37,42,51,20,48,51,43,47,36,52,59,42,49,53,50,51,51,53,50,52,52,53,51,53,54,64,70,62,57,77,79,76,89,82,74,85,83,76,78,81,85,83,81,87,131

Organism: NCBI:txid561176

pLDDT: mean 72.67, std 19.51, range [29.61, 94.94]

Radius of gyration: 28.66 Å; Cα contacts (8 Å, |Δi|>4): 205; chains: 1; bounding box: 77×46×105 Å

Mean predicted aligned error: 14.9 Å

Foldseek 3Di:
DDDDDDDDDDDDDDDDDDPPDPPPDPPQDPLNVLQVVLVVVLCPDPQDPCQQKDKDDKDFDCPPPPQATFKIKIKIAGNPDDPQLIWIWMEGVPDIFIAHSVRDGDDLVSNCVSSVGDSVSSVSSNVSNRVSRNSSNVVSSVVRVVVVVVVVVVVVVVVPPDPPPPDPPDDDDDDDD

Sequence (177 aa):
MTDHSGLGPNHLTTRDAAGDVPAAERAARTWDLPVVHALDQIETLPGFEPDRVRWDNFRFWSTGSIHRMGWVTIYAYPSLTRERASVRFAAIDGGCTEIGPIDAPLSVDDMAQRLDVSIESAQLATTALHTALAASLAEWNAAHALEAVRRGVAHTQRAALPTTPDQVTVAPPGIDA

Secondary structure (DSSP, 8-state):
----------------S-----TT-S---GGGHHHHHHHHHHHTSTT--GGGEEEPPPEEEE-SSTT-EEEEEEEEEETTS-GGG-EEEEEETTEEEEE-TTS-B--HHHHHHHHT--HHHHHHHHHHHHHHHHHHHHHHHHHHHHHHHHHHHHHHHHHTS---------PPPP---